Protein AF-A0A4R4R721-F1 (afdb_monomer)

Foldseek 3Di:
DDDDDDDDDDDDDDDDDDDDDDDDDDDDDDDDDDPPDDDDDDDDDDDDDDDDDDDDDDDDDDDDDDDDDDDDPDDPDPDPDDDPPDPDDDQDLVQLVVLLVVLLVLLVVCCVVQQAPPVRSVVLNVLSVQLNPDPDLVSNVVSLVVSLVSLVVCCVVVNHPPVSSVVNNVSSVSSSVSHD

Structure (mmCIF, N/CA/C/O backbone):
data_AF-A0A4R4R721-F1
#
_entry.id   AF-A0A4R4R721-F1
#
loop_
_atom_site.group_PDB
_atom_site.id
_atom_site.type_symbol
_atom_site.label_atom_id
_atom_site.label_alt_id
_atom_site.label_comp_id
_atom_site.label_asym_id
_atom_site.label_entity_id
_atom_site.label_seq_id
_atom_site.pdbx_PDB_ins_code
_atom_site.Cartn_x
_atom_site.Cartn_y
_atom_site.Cartn_z
_atom_site.occupancy
_atom_site.B_iso_or_equiv
_atom_site.auth_seq_id
_atom_site.auth_comp_id
_atom_site.auth_asym_id
_atom_site.auth_atom_id
_atom_site.pdbx_PDB_model_num
ATOM 1 N N . PRO A 1 1 ? 29.400 -42.294 -55.861 1.00 42.53 1 PRO A N 1
ATOM 2 C CA . PRO A 1 1 ? 28.367 -42.896 -54.981 1.00 42.53 1 PRO A CA 1
ATOM 3 C C . PRO A 1 1 ? 28.660 -42.522 -53.520 1.00 42.53 1 PRO A C 1
ATOM 5 O O . PRO A 1 1 ? 29.520 -43.127 -52.891 1.00 42.53 1 PRO A O 1
ATOM 8 N N . GLY A 1 2 ? 28.029 -41.446 -53.040 1.00 48.16 2 GLY A N 1
ATOM 9 C CA . GLY A 1 2 ? 28.171 -40.935 -51.675 1.00 48.16 2 GLY A CA 1
ATOM 10 C C . GLY 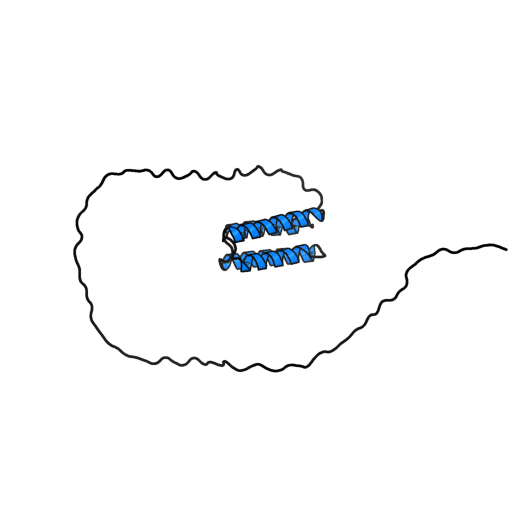A 1 2 ? 26.885 -41.167 -50.888 1.00 48.16 2 GLY A C 1
ATOM 11 O O . GLY A 1 2 ? 25.796 -40.936 -51.407 1.00 48.16 2 GLY A O 1
ATOM 12 N N . VAL A 1 3 ? 27.022 -41.665 -49.662 1.00 57.31 3 VAL A N 1
ATOM 13 C CA . VAL A 1 3 ? 25.936 -41.786 -48.687 1.00 57.31 3 VAL A CA 1
ATOM 14 C C . VAL A 1 3 ? 25.884 -40.502 -47.860 1.00 57.31 3 VAL A C 1
ATOM 16 O O . VAL A 1 3 ? 26.731 -40.282 -47.001 1.00 57.31 3 VAL A O 1
ATOM 19 N N . GLU A 1 4 ? 24.900 -39.645 -48.123 1.00 51.81 4 GLU A N 1
ATOM 20 C CA . GLU A 1 4 ? 24.577 -38.499 -47.268 1.00 51.81 4 GLU A CA 1
ATOM 21 C C . GLU A 1 4 ? 23.273 -38.772 -46.521 1.00 51.81 4 GLU A C 1
ATOM 23 O O . GLU A 1 4 ? 22.205 -38.925 -47.113 1.00 51.81 4 GLU A O 1
ATOM 28 N N . ALA A 1 5 ? 23.368 -38.807 -45.196 1.00 59.41 5 ALA A N 1
ATOM 29 C CA . ALA A 1 5 ? 22.239 -38.561 -44.317 1.00 59.41 5 ALA A CA 1
ATOM 30 C C . ALA A 1 5 ? 22.232 -37.070 -43.955 1.00 59.41 5 ALA A C 1
ATOM 32 O O . ALA A 1 5 ? 23.244 -36.579 -43.454 1.00 59.41 5 ALA A O 1
ATOM 33 N N . PRO A 1 6 ? 21.107 -36.355 -44.107 1.00 51.81 6 PRO A N 1
ATOM 34 C CA . PRO A 1 6 ? 20.906 -35.106 -43.394 1.00 51.81 6 PRO A CA 1
ATOM 35 C C . PRO A 1 6 ? 19.977 -35.278 -42.189 1.00 51.81 6 PRO A C 1
ATOM 37 O O . PRO A 1 6 ? 18.937 -35.939 -42.223 1.00 51.81 6 PRO A O 1
ATOM 40 N N . GLY A 1 7 ? 20.426 -34.661 -41.097 1.00 45.09 7 GLY A N 1
ATOM 41 C CA . GLY A 1 7 ? 19.865 -34.727 -39.760 1.00 45.09 7 GLY A CA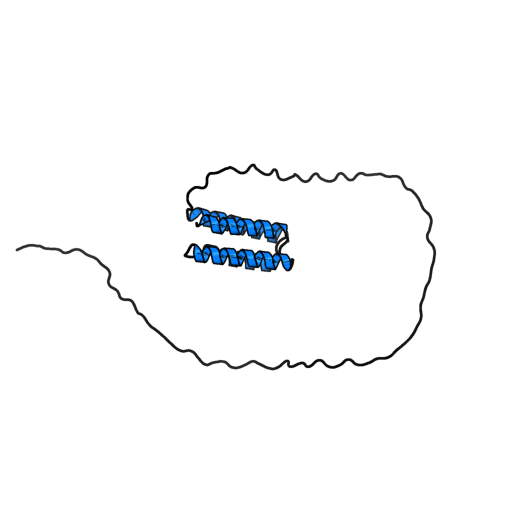 1
ATOM 42 C C . GLY A 1 7 ? 18.514 -34.036 -39.580 1.00 45.09 7 GLY A C 1
ATOM 43 O O . GLY A 1 7 ? 18.039 -33.235 -40.384 1.00 45.09 7 GLY A O 1
ATOM 44 N N . ARG A 1 8 ? 17.896 -34.370 -38.447 1.00 48.81 8 ARG A N 1
ATOM 45 C CA . ARG A 1 8 ? 16.624 -33.823 -37.981 1.00 48.81 8 ARG A CA 1
ATOM 46 C C . ARG A 1 8 ? 16.735 -32.373 -37.497 1.00 48.81 8 ARG A C 1
ATOM 48 O O . ARG A 1 8 ? 17.669 -31.983 -36.805 1.00 48.81 8 ARG A O 1
ATOM 55 N N . SER A 1 9 ? 15.590 -31.711 -37.653 1.00 50.72 9 SER A N 1
ATOM 56 C CA . SER A 1 9 ? 15.040 -30.618 -36.841 1.00 50.72 9 SER A CA 1
ATOM 57 C C . SER A 1 9 ? 15.262 -29.192 -37.354 1.00 50.72 9 SER A C 1
ATOM 59 O O . SER A 1 9 ? 16.368 -28.666 -37.374 1.00 50.72 9 SER A O 1
ATOM 61 N N . ARG A 1 10 ? 14.143 -28.527 -37.675 1.00 48.09 10 ARG A N 1
ATOM 62 C CA . ARG A 1 10 ? 13.639 -27.361 -36.925 1.00 48.09 10 ARG A CA 1
ATOM 63 C C . ARG A 1 10 ? 12.291 -26.888 -37.490 1.00 48.09 10 ARG A C 1
ATOM 65 O O . ARG A 1 10 ? 12.206 -26.317 -38.568 1.00 48.09 10 ARG A O 1
ATOM 72 N N . ARG A 1 11 ? 11.246 -27.108 -36.685 1.00 54.03 11 ARG A N 1
ATOM 73 C CA . ARG A 1 11 ? 10.298 -26.080 -36.222 1.00 54.03 11 ARG A CA 1
ATOM 74 C C . ARG A 1 11 ? 9.753 -25.119 -37.293 1.00 54.03 11 ARG A C 1
ATOM 76 O O . ARG A 1 11 ? 10.278 -24.023 -37.457 1.00 54.03 11 ARG A O 1
ATOM 83 N N . ARG A 1 12 ? 8.633 -25.482 -37.925 1.00 54.28 12 ARG A N 1
ATOM 84 C CA . ARG A 1 12 ? 7.757 -24.544 -38.653 1.00 54.28 12 ARG A CA 1
ATOM 85 C C . ARG A 1 12 ? 6.294 -24.974 -38.587 1.00 54.28 12 ARG A C 1
ATOM 87 O O . ARG A 1 12 ? 5.827 -25.638 -39.495 1.00 54.28 12 ARG A O 1
ATOM 94 N N . TRP A 1 13 ? 5.591 -24.593 -37.528 1.00 40.06 13 TRP A N 1
ATOM 95 C CA . TRP A 1 13 ? 4.123 -24.550 -37.490 1.00 40.06 13 TRP A CA 1
ATOM 96 C C . TRP A 1 13 ? 3.788 -23.218 -36.801 1.00 40.06 13 TRP A C 1
ATOM 98 O O . TRP A 1 13 ? 4.074 -23.048 -35.622 1.00 40.06 13 TRP A O 1
ATOM 108 N N . ALA A 1 14 ? 3.668 -22.141 -37.578 1.00 45.22 14 ALA A N 1
ATOM 109 C CA . ALA A 1 14 ? 2.431 -21.679 -38.213 1.00 45.22 14 ALA A CA 1
ATOM 110 C C . ALA A 1 14 ? 1.439 -21.152 -37.161 1.00 45.22 14 ALA A C 1
ATOM 112 O O . ALA A 1 14 ? 0.730 -21.901 -36.500 1.00 45.22 14 ALA A O 1
ATOM 113 N N . VAL A 1 15 ? 1.471 -19.829 -37.006 1.00 48.53 15 VAL A N 1
ATOM 114 C CA . VAL A 1 15 ? 0.532 -18.995 -36.251 1.00 48.53 15 VAL A CA 1
ATOM 115 C C . VAL A 1 15 ? -0.836 -19.025 -36.940 1.00 48.53 15 VAL A C 1
ATOM 117 O O . VAL A 1 15 ? -0.871 -18.856 -38.159 1.00 48.53 15 VAL A O 1
ATOM 120 N N . PRO A 1 16 ? -1.956 -19.098 -36.203 1.00 48.97 16 PRO A N 1
ATOM 121 C CA . PRO A 1 16 ? -3.204 -18.519 -36.665 1.00 48.97 16 PRO A CA 1
ATOM 122 C C . PRO A 1 16 ? -3.419 -17.159 -35.986 1.00 48.97 16 PRO A C 1
ATOM 124 O O . PRO A 1 16 ? -3.722 -17.067 -34.799 1.00 48.97 16 PRO A O 1
ATOM 127 N N . VAL A 1 17 ? -3.248 -16.091 -36.769 1.00 50.47 17 VAL A N 1
ATOM 128 C CA . VAL A 1 17 ? -3.862 -14.788 -36.505 1.00 50.47 17 VAL A CA 1
ATOM 129 C C . VAL A 1 17 ? -5.323 -14.958 -36.893 1.00 50.47 17 VAL A C 1
ATOM 131 O O . VAL A 1 17 ? -5.620 -15.137 -38.071 1.00 50.47 17 VAL A O 1
ATOM 134 N N . VAL A 1 18 ? -6.230 -14.924 -35.921 1.00 46.34 18 VAL A N 1
ATOM 135 C CA . VAL A 1 18 ? -7.661 -14.776 -36.197 1.00 46.34 18 VAL A CA 1
ATOM 136 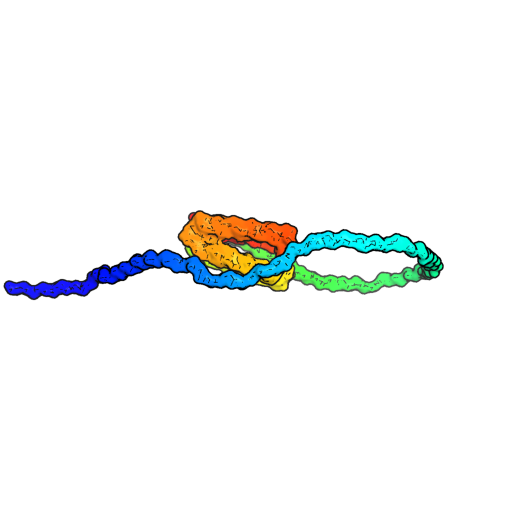C C . VAL A 1 18 ? -8.140 -13.537 -35.463 1.00 46.34 18 VAL A C 1
ATOM 138 O O . VAL A 1 18 ? -8.404 -13.546 -34.264 1.00 46.34 18 VAL A O 1
ATOM 141 N N . ALA A 1 19 ? -8.203 -12.448 -36.224 1.00 46.53 19 ALA A N 1
ATOM 142 C CA . ALA A 1 19 ? -9.058 -11.319 -35.926 1.00 46.53 19 ALA A CA 1
ATOM 143 C C . ALA A 1 19 ? -10.519 -11.800 -35.950 1.00 46.53 19 ALA A C 1
ATOM 145 O O . ALA A 1 19 ? -10.955 -12.406 -36.928 1.00 46.53 19 ALA A O 1
ATOM 146 N N . GLY A 1 20 ? -11.264 -11.534 -34.879 1.00 35.34 20 GLY A N 1
ATOM 147 C CA . GLY A 1 20 ? -12.692 -11.824 -34.775 1.00 35.34 20 GLY A CA 1
ATOM 148 C C . GLY A 1 20 ? -13.397 -10.657 -34.102 1.00 35.34 20 GLY A C 1
ATOM 149 O O . GLY A 1 20 ? -13.338 -10.505 -32.887 1.00 35.34 20 GLY A O 1
ATOM 150 N N . ALA A 1 21 ? -14.001 -9.802 -34.920 1.00 43.88 21 ALA A N 1
ATOM 151 C CA . ALA A 1 21 ? -14.822 -8.678 -34.510 1.00 43.88 21 ALA A CA 1
ATOM 152 C C . ALA A 1 21 ? -16.245 -9.126 -34.108 1.00 43.88 21 ALA A C 1
ATOM 154 O O . ALA A 1 21 ? -16.740 -10.133 -34.603 1.00 43.88 21 ALA A O 1
ATOM 155 N N . VAL A 1 22 ? -16.912 -8.267 -33.323 1.00 46.41 22 VAL A N 1
ATOM 156 C CA . VAL A 1 22 ? -18.372 -8.164 -33.102 1.00 46.41 22 VAL A CA 1
ATOM 157 C C . VAL A 1 22 ? -19.010 -9.145 -32.103 1.00 46.41 22 VAL A C 1
ATOM 159 O O . VAL A 1 22 ? -19.342 -10.275 -32.434 1.00 46.41 22 VAL A O 1
ATOM 162 N N . LEU A 1 23 ? -19.370 -8.622 -30.923 1.00 40.44 23 LEU A N 1
ATOM 163 C CA . LEU A 1 23 ? -20.657 -8.951 -30.300 1.00 40.44 23 LEU A CA 1
ATOM 164 C C . LEU A 1 23 ? -21.271 -7.692 -29.662 1.00 40.44 23 LEU A C 1
ATOM 166 O O . LEU A 1 23 ? -21.043 -7.365 -28.501 1.00 40.44 23 LEU A O 1
ATOM 170 N N . VAL A 1 24 ? -22.038 -6.963 -30.471 1.00 45.19 24 VAL A N 1
ATOM 171 C CA . VAL A 1 24 ? -23.117 -6.088 -30.002 1.00 45.19 24 VAL A CA 1
ATOM 172 C C . VAL A 1 24 ? -24.400 -6.926 -30.046 1.00 45.19 24 VAL A C 1
ATOM 174 O O . VAL A 1 24 ? -24.634 -7.593 -31.049 1.00 45.19 24 VAL A O 1
ATOM 177 N N . ALA A 1 25 ? -25.216 -6.810 -28.991 1.00 43.78 25 ALA A N 1
ATOM 178 C CA . ALA A 1 25 ? -26.620 -7.238 -28.840 1.00 43.78 25 ALA A CA 1
ATOM 179 C C . ALA A 1 25 ? -26.914 -8.571 -28.111 1.00 43.78 25 ALA A C 1
ATOM 181 O O . ALA A 1 25 ? -26.968 -9.632 -28.722 1.00 43.78 25 ALA A O 1
ATOM 182 N N . ALA A 1 26 ? -27.198 -8.449 -26.803 1.00 37.72 26 ALA A N 1
ATOM 183 C CA . ALA A 1 26 ? -28.312 -9.037 -26.022 1.00 37.72 26 ALA A CA 1
ATOM 184 C C . ALA A 1 26 ? -27.865 -9.058 -24.541 1.00 37.72 26 ALA A C 1
ATOM 186 O O . ALA A 1 26 ? -26.928 -9.762 -24.199 1.00 37.72 26 ALA A O 1
ATOM 187 N N . LEU A 1 27 ? -28.386 -8.249 -23.618 1.00 36.59 27 LEU A N 1
ATOM 188 C CA . LEU A 1 27 ? -29.776 -8.244 -23.177 1.00 36.59 27 LEU A CA 1
ATOM 189 C C . LEU A 1 27 ? -30.078 -6.895 -22.489 1.00 36.59 27 LEU A C 1
ATOM 191 O O . LEU A 1 27 ? -29.531 -6.574 -21.436 1.00 36.59 27 LEU A O 1
ATOM 195 N N . ALA A 1 28 ? -30.949 -6.099 -23.110 1.00 52.22 28 ALA A N 1
ATOM 196 C CA . ALA A 1 28 ? -31.789 -5.139 -22.403 1.00 52.22 28 ALA A CA 1
ATOM 197 C C . ALA A 1 28 ? -32.647 -5.889 -21.370 1.00 52.22 28 ALA A C 1
ATOM 199 O O . ALA A 1 28 ? -32.990 -7.032 -21.647 1.00 52.22 28 ALA A O 1
ATOM 200 N N . LEU A 1 29 ? -33.021 -5.218 -20.269 1.00 51.56 29 LEU A N 1
ATOM 201 C CA . LEU A 1 29 ? -33.711 -5.671 -19.037 1.00 51.56 29 LEU A CA 1
ATOM 202 C C . LEU A 1 29 ? -32.702 -5.620 -17.873 1.00 51.56 29 LEU A C 1
ATOM 204 O O . LEU A 1 29 ? -31.969 -6.565 -17.635 1.00 51.56 29 LEU A O 1
ATOM 208 N N . LEU A 1 30 ? -32.555 -4.520 -17.131 1.00 42.94 30 LEU A N 1
ATOM 209 C CA . LEU A 1 30 ? -33.567 -4.099 -16.166 1.00 42.94 30 LEU A CA 1
ATOM 210 C C . LEU A 1 30 ? -33.223 -2.691 -15.624 1.00 42.94 30 LEU A C 1
ATOM 212 O O . LEU A 1 30 ? -32.483 -2.549 -14.657 1.00 42.94 30 LEU A O 1
ATOM 216 N N . LEU A 1 31 ? -33.755 -1.638 -16.243 1.00 53.97 31 LEU A N 1
ATOM 217 C CA . LEU A 1 31 ? -33.972 -0.360 -15.556 1.00 53.97 31 LEU A CA 1
ATOM 218 C C . LEU A 1 31 ? -35.474 -0.253 -15.298 1.00 53.97 31 LEU A C 1
ATOM 220 O O . LEU A 1 31 ? -36.261 -0.305 -16.245 1.00 53.97 31 LEU A O 1
ATOM 224 N N . PRO A 1 32 ? -35.871 -0.075 -14.033 1.00 42.25 32 PRO A N 1
ATOM 225 C CA . PRO A 1 32 ? -36.692 1.086 -13.724 1.00 42.25 32 PRO A CA 1
ATOM 226 C C . PRO A 1 32 ? -36.149 1.808 -12.479 1.00 42.25 32 PRO A C 1
ATOM 228 O O . PRO A 1 32 ? -35.891 1.210 -11.445 1.00 42.25 32 PRO A O 1
ATOM 231 N N . ARG A 1 33 ? -35.821 3.095 -12.622 1.00 53.25 33 ARG A N 1
ATOM 232 C CA . ARG A 1 33 ? -36.626 4.204 -12.071 1.00 53.25 33 ARG A CA 1
ATOM 233 C C . ARG A 1 33 ? -36.666 4.240 -10.538 1.00 53.25 33 ARG A C 1
ATOM 235 O O . ARG A 1 33 ? -37.637 3.782 -9.957 1.00 53.25 33 ARG A O 1
ATOM 242 N N . LEU A 1 34 ? -35.718 4.950 -9.931 1.00 43.75 34 LEU A N 1
ATOM 243 C CA . LEU A 1 34 ? -36.031 5.802 -8.781 1.00 43.75 34 LEU A CA 1
ATOM 244 C C . LEU A 1 34 ? -35.577 7.235 -9.101 1.00 43.75 34 LEU A C 1
ATOM 246 O O . LEU A 1 34 ? -34.514 7.699 -8.706 1.00 43.75 34 LEU A O 1
ATOM 250 N N . ASP A 1 35 ? -36.404 7.904 -9.909 1.00 53.91 35 ASP A N 1
ATOM 251 C CA . ASP A 1 35 ? -36.598 9.352 -9.825 1.00 53.91 35 ASP A CA 1
ATOM 252 C C . ASP A 1 35 ? -37.439 9.542 -8.559 1.00 53.91 35 ASP A C 1
ATOM 254 O O . ASP A 1 35 ? -38.665 9.509 -8.627 1.00 53.91 35 ASP A O 1
ATOM 258 N N . GLU A 1 36 ? -36.807 9.598 -7.388 1.00 47.53 36 GLU A N 1
ATOM 259 C CA . GLU A 1 36 ? -37.522 9.955 -6.164 1.00 47.53 36 GLU A CA 1
ATOM 260 C C . GLU A 1 36 ? -37.218 11.419 -5.878 1.00 47.53 36 GLU A C 1
ATOM 262 O O . GLU A 1 36 ? -36.176 11.791 -5.334 1.00 47.53 36 GLU A O 1
ATOM 267 N N . LYS A 1 37 ? -38.115 12.278 -6.374 1.00 53.75 37 LYS A N 1
ATOM 268 C CA . LYS A 1 37 ? -38.168 13.672 -5.949 1.00 53.75 37 LYS A CA 1
ATOM 269 C C . LYS A 1 37 ? -38.474 13.696 -4.448 1.00 53.75 37 LYS A C 1
ATOM 271 O O . LYS A 1 37 ? -39.351 12.954 -4.014 1.00 53.75 37 LYS A O 1
ATOM 276 N N . PRO A 1 38 ? -37.787 14.542 -3.668 1.00 52.69 38 PRO A N 1
ATOM 277 C CA . PRO A 1 38 ? -38.037 14.657 -2.241 1.00 52.69 38 PRO A CA 1
ATOM 278 C C . PRO A 1 38 ? -39.443 15.210 -1.998 1.00 52.69 38 PRO A C 1
ATOM 280 O O . PRO A 1 38 ? -39.769 16.301 -2.471 1.00 52.69 38 PRO A O 1
ATOM 283 N N . ASP A 1 39 ? -40.260 14.477 -1.244 1.00 59.12 39 ASP A N 1
ATOM 284 C CA . ASP A 1 39 ? -41.504 15.023 -0.708 1.00 59.12 39 ASP A CA 1
ATOM 285 C C . ASP A 1 39 ? -41.184 16.097 0.351 1.00 59.12 39 ASP A C 1
ATOM 287 O O . ASP A 1 39 ? -40.337 15.877 1.227 1.00 59.12 39 ASP A O 1
ATOM 291 N N . PRO A 1 40 ? -41.827 17.278 0.303 1.00 59.12 40 PRO A N 1
ATOM 292 C CA . PRO A 1 40 ? -41.693 18.282 1.349 1.00 59.12 40 PRO A CA 1
ATOM 293 C C . PRO A 1 40 ? -42.362 17.821 2.661 1.00 59.12 40 PRO A C 1
ATOM 295 O O . PRO A 1 40 ? -43.352 17.088 2.644 1.00 59.12 40 PRO A O 1
ATOM 298 N N . PRO A 1 41 ? -41.850 18.272 3.820 1.00 61.84 41 PRO A N 1
ATOM 299 C CA . PRO A 1 41 ? -42.227 17.738 5.126 1.00 61.84 41 PRO A CA 1
ATOM 300 C C . PRO A 1 41 ? -43.654 18.134 5.540 1.00 61.84 41 PRO A C 1
ATOM 302 O O . PRO A 1 41 ? -44.061 19.281 5.320 1.00 61.84 41 PRO A O 1
ATOM 305 N N . PRO A 1 42 ? -44.400 17.262 6.247 1.00 62.31 42 PRO A N 1
ATOM 306 C CA . PRO A 1 42 ? -45.601 17.691 6.943 1.00 62.31 42 PRO A CA 1
ATOM 307 C C . PRO A 1 42 ? -45.224 18.596 8.126 1.00 62.31 42 PRO A C 1
ATOM 309 O O . PRO A 1 42 ? -44.502 18.208 9.044 1.00 62.31 42 PRO A O 1
ATOM 312 N N . ARG A 1 43 ? -45.739 19.830 8.104 1.00 52.78 43 ARG A N 1
ATOM 313 C CA . ARG A 1 43 ? -45.783 20.726 9.266 1.00 52.78 43 ARG A CA 1
ATOM 314 C C .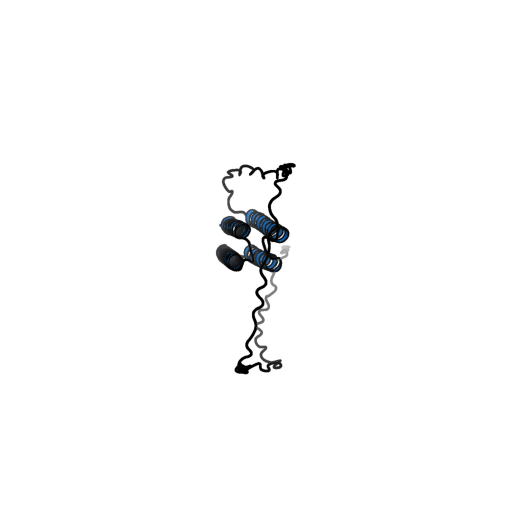 ARG A 1 43 ? -46.642 20.097 10.367 1.00 52.78 43 ARG A C 1
ATOM 316 O O . ARG A 1 43 ? -47.828 19.875 10.149 1.00 52.78 43 ARG A O 1
ATOM 323 N N . ALA A 1 44 ? -46.085 19.960 11.565 1.00 53.44 44 ALA A N 1
ATOM 324 C CA . ALA A 1 44 ? -46.850 19.955 12.808 1.00 53.44 44 ALA A CA 1
ATOM 325 C C . ALA A 1 44 ? -46.352 21.120 13.683 1.00 53.44 44 ALA A C 1
ATOM 327 O O . ALA A 1 44 ? -45.166 21.208 13.993 1.00 53.44 44 ALA A O 1
ATOM 328 N N . LEU A 1 45 ? -47.254 22.052 14.002 1.00 49.97 45 LEU A N 1
ATOM 329 C CA . LEU A 1 45 ? -47.086 23.077 15.044 1.00 49.97 45 LEU A CA 1
ATOM 330 C C . LEU A 1 45 ? -47.646 22.525 16.387 1.00 49.97 45 LEU A C 1
ATOM 332 O O . LEU A 1 45 ? -48.076 21.374 16.432 1.00 49.97 45 LEU A O 1
ATOM 336 N N . PRO A 1 46 ? -47.610 23.293 17.488 1.00 49.88 46 PRO A N 1
ATOM 337 C CA . PRO A 1 46 ? -46.846 23.032 18.703 1.00 49.88 46 PRO A CA 1
ATOM 338 C C . PRO A 1 46 ? -47.653 22.275 19.777 1.00 49.88 46 PRO A C 1
ATOM 340 O O . PRO A 1 46 ? -48.878 22.340 19.831 1.00 49.88 46 PRO A O 1
ATOM 343 N N . THR A 1 47 ? -46.979 21.632 20.729 1.00 53.38 47 THR A N 1
ATOM 344 C CA . THR A 1 47 ? -47.574 21.402 22.055 1.00 53.38 47 THR A CA 1
ATOM 345 C C . THR A 1 47 ? -46.515 21.647 23.115 1.00 53.38 47 THR A C 1
ATOM 347 O O . THR A 1 47 ? -45.490 20.973 23.179 1.00 53.38 47 THR A O 1
ATOM 350 N N . GLU A 1 48 ? -46.769 22.700 23.881 1.00 47.53 48 GLU A N 1
ATOM 351 C CA . GLU A 1 48 ? -46.032 23.112 25.060 1.00 47.53 48 GLU A CA 1
ATOM 352 C C . GLU A 1 48 ? -46.209 22.126 26.226 1.00 47.53 48 GLU A C 1
ATOM 354 O O . GLU A 1 48 ? -47.298 21.603 26.454 1.00 47.53 48 GLU A O 1
ATOM 359 N N . SER A 1 49 ? -45.144 22.070 27.035 1.00 46.22 49 SER A N 1
ATOM 360 C CA . SER A 1 49 ? -45.130 21.916 28.501 1.00 46.22 49 SER A CA 1
ATOM 361 C C . SER A 1 49 ? -45.244 20.515 29.128 1.00 46.22 49 SER A C 1
ATOM 363 O O . SER A 1 49 ? -45.844 19.620 28.540 1.00 46.22 49 SER A O 1
ATOM 365 N N . PRO A 1 50 ? -44.764 20.319 30.382 1.00 50.84 50 PRO A N 1
ATOM 366 C CA . PRO A 1 50 ? -43.953 21.200 31.236 1.00 50.84 50 PRO A CA 1
ATOM 367 C C . PRO A 1 50 ? -42.621 20.579 31.709 1.00 50.84 50 PRO A C 1
ATOM 369 O O . PRO A 1 50 ? -42.411 19.367 31.711 1.00 50.84 50 PRO A O 1
ATOM 372 N N . ALA A 1 51 ? -41.740 21.461 32.184 1.00 49.34 51 ALA A N 1
ATOM 373 C CA . ALA A 1 51 ? -40.577 21.136 32.995 1.00 49.34 51 ALA A CA 1
ATOM 374 C C . ALA A 1 51 ? -40.957 20.328 34.248 1.00 49.34 51 ALA A C 1
ATOM 376 O O . ALA A 1 51 ? -41.899 20.677 34.958 1.00 49.34 51 ALA A O 1
ATOM 377 N N . VAL A 1 52 ? -40.149 19.320 34.577 1.00 45.84 52 VAL A N 1
ATOM 378 C CA . VAL A 1 52 ? -39.977 18.874 35.963 1.00 45.84 52 VAL A CA 1
ATOM 379 C C . VAL A 1 52 ? -38.491 18.958 36.276 1.00 45.84 52 VAL A C 1
ATOM 381 O O . VAL A 1 52 ? -37.719 18.030 36.049 1.00 45.84 52 VAL A O 1
ATOM 384 N N . GLU A 1 53 ? -38.094 20.116 36.798 1.00 49.88 53 GLU A N 1
ATOM 385 C CA . GLU A 1 53 ? -37.019 20.164 37.776 1.00 49.88 53 GLU A CA 1
ATOM 386 C C . GLU A 1 53 ? -37.478 19.376 39.006 1.00 49.88 53 GLU A C 1
ATOM 388 O O . GLU A 1 53 ? -38.531 19.639 39.586 1.00 49.88 53 GLU A O 1
ATOM 3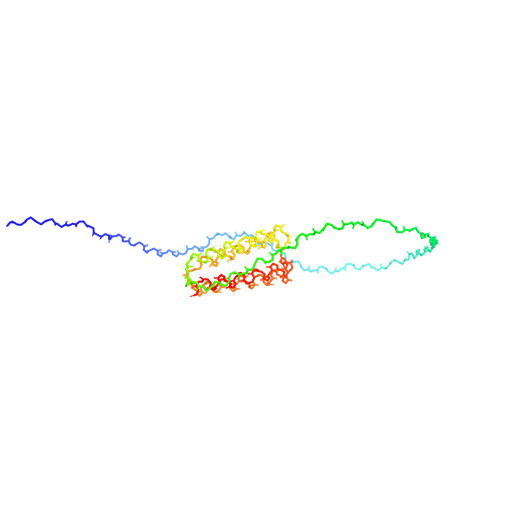93 N N . THR A 1 54 ? -36.665 18.435 39.466 1.00 48.72 54 THR A N 1
ATOM 394 C CA . THR A 1 54 ? -36.638 18.104 40.889 1.00 48.72 54 THR A CA 1
ATOM 395 C C . THR A 1 54 ? -35.186 17.964 41.302 1.00 48.72 54 THR A C 1
ATOM 397 O O . THR A 1 54 ? -34.488 17.011 40.970 1.00 48.72 54 THR A O 1
ATOM 400 N N . SER A 1 55 ? -34.734 18.998 42.002 1.00 46.94 55 SER A N 1
ATOM 401 C CA . SER A 1 55 ? -33.494 19.024 42.761 1.00 46.94 55 SER A CA 1
ATOM 402 C C . SER A 1 55 ? -33.539 18.056 43.952 1.00 46.94 55 SER A C 1
ATOM 404 O O . SER A 1 55 ? -34.597 17.900 44.563 1.00 46.94 55 SER A O 1
ATOM 406 N N . ARG A 1 56 ? -32.328 17.630 44.377 1.00 52.28 56 ARG A N 1
ATOM 407 C CA . ARG A 1 56 ? -31.848 17.488 45.783 1.00 52.28 56 ARG A CA 1
ATOM 408 C C . ARG A 1 56 ? -31.752 16.054 46.360 1.00 52.28 56 ARG A C 1
ATOM 410 O O . ARG A 1 56 ? -32.589 15.229 46.022 1.00 52.28 56 ARG A O 1
ATOM 417 N N . PRO A 1 57 ? -30.870 15.771 47.357 1.00 50.62 57 PRO A N 1
ATOM 418 C CA . PRO A 1 57 ? -29.567 16.349 47.741 1.00 50.62 57 PRO A CA 1
ATOM 419 C C . PRO A 1 57 ? -28.392 15.346 47.635 1.00 50.62 57 PRO A C 1
ATOM 421 O O . PRO A 1 57 ? -28.567 14.132 47.622 1.00 50.62 57 PRO A O 1
ATOM 424 N N . ALA A 1 58 ? -27.168 15.879 47.677 1.00 51.91 58 ALA A N 1
ATOM 425 C CA . ALA A 1 58 ? -25.939 15.124 47.916 1.00 51.91 58 ALA A CA 1
ATOM 426 C C . ALA A 1 58 ? -25.821 14.645 49.380 1.00 51.91 58 ALA A C 1
ATOM 428 O O . ALA A 1 58 ? -26.044 15.452 50.288 1.00 51.91 58 ALA A O 1
ATOM 429 N N . PRO A 1 59 ? -25.380 13.400 49.638 1.00 56.00 59 PRO A N 1
ATOM 430 C CA . PRO A 1 59 ? -24.775 13.033 50.907 1.00 56.00 59 PRO A CA 1
ATOM 431 C C . PRO A 1 59 ? -23.252 13.238 50.896 1.00 56.00 59 PRO A C 1
ATOM 433 O O . PRO A 1 59 ? -22.532 12.942 49.942 1.00 56.00 59 PRO A O 1
ATOM 436 N N . THR A 1 60 ? -22.803 13.789 52.014 1.00 48.97 60 THR A N 1
ATOM 437 C CA . THR A 1 60 ? -21.449 14.185 52.388 1.00 48.97 60 THR A CA 1
ATOM 438 C C . THR A 1 60 ? -20.458 13.014 52.468 1.00 48.97 60 THR A C 1
ATOM 440 O O . THR A 1 60 ? -20.802 11.899 52.843 1.00 48.97 60 THR A O 1
ATOM 443 N N . ARG A 1 61 ? -19.205 13.348 52.131 1.00 48.31 61 ARG A N 1
ATOM 444 C CA . ARG A 1 61 ? -17.931 12.606 52.190 1.00 48.31 61 ARG A CA 1
ATOM 445 C C . ARG A 1 61 ? -17.820 11.473 53.221 1.00 48.31 61 ARG A C 1
ATOM 447 O O . ARG A 1 61 ? -18.085 11.673 54.401 1.00 48.31 61 ARG A O 1
ATOM 454 N N . SER A 1 62 ? -17.157 10.398 52.792 1.00 51.94 62 SER A N 1
ATOM 455 C CA . SER A 1 62 ? -16.316 9.559 53.653 1.00 51.94 62 SER A CA 1
ATOM 456 C C . SER A 1 62 ? -14.952 9.350 52.969 1.00 51.94 62 SER A C 1
ATOM 458 O O . SER A 1 62 ? -14.936 8.892 51.825 1.00 51.94 62 SER A O 1
ATOM 460 N N . PRO A 1 63 ? -13.808 9.723 53.579 1.00 55.28 63 PRO A N 1
ATOM 461 C CA . PRO A 1 63 ? -12.492 9.401 53.044 1.00 55.28 63 PRO A CA 1
ATOM 462 C C . PRO A 1 63 ? -12.057 8.033 53.583 1.00 55.28 63 PRO A C 1
ATOM 464 O O . PRO A 1 63 ? -11.558 7.928 54.702 1.00 55.28 63 PRO A O 1
ATOM 467 N N . SER A 1 64 ? -12.237 6.978 52.789 1.00 51.88 64 SER A N 1
ATOM 468 C CA . SER A 1 64 ? -11.595 5.688 53.059 1.00 51.88 64 SER A CA 1
ATOM 469 C C . SER A 1 64 ? -10.222 5.633 52.387 1.00 51.88 64 SER A C 1
ATOM 471 O O . SER A 1 64 ? -10.056 5.980 51.221 1.00 51.88 64 SER A O 1
ATOM 473 N N . ALA A 1 65 ? -9.246 5.246 53.203 1.00 56.16 65 ALA A N 1
ATOM 474 C CA . ALA A 1 65 ? -7.808 5.186 52.980 1.00 56.16 65 ALA A CA 1
ATOM 475 C C . ALA A 1 65 ? -7.365 4.388 51.727 1.00 56.16 65 ALA A C 1
ATOM 477 O O . ALA A 1 65 ? -8.103 3.531 51.241 1.00 56.16 65 ALA A O 1
ATOM 478 N N . PRO A 1 66 ? -6.138 4.628 51.217 1.00 55.09 66 PRO A N 1
ATOM 479 C CA . PRO A 1 66 ? -5.638 4.005 49.998 1.00 55.09 66 PRO A CA 1
ATOM 480 C C . PRO A 1 66 ? -5.152 2.583 50.284 1.00 55.09 66 PRO A C 1
ATOM 482 O O . PRO A 1 66 ? -4.398 2.367 51.228 1.00 55.09 66 PRO A O 1
ATOM 485 N N . THR A 1 67 ? -5.517 1.603 49.460 1.00 51.12 67 THR A N 1
ATOM 486 C CA . THR A 1 67 ? -4.795 0.322 49.414 1.00 51.12 67 THR A CA 1
ATOM 487 C C . THR A 1 67 ? -4.939 -0.365 48.058 1.00 51.12 67 THR A C 1
ATOM 489 O O . THR A 1 67 ? -5.982 -0.298 47.419 1.00 51.12 67 THR A O 1
ATOM 492 N N . ALA A 1 68 ? -3.854 -1.049 47.682 1.00 48.62 68 ALA A N 1
ATOM 493 C CA . ALA A 1 68 ? -3.630 -1.878 46.497 1.00 48.62 68 ALA A CA 1
ATOM 494 C C . ALA A 1 68 ? -3.218 -1.148 45.201 1.00 48.62 68 ALA A C 1
ATOM 496 O O . ALA A 1 68 ? -3.964 -1.020 44.233 1.00 48.62 68 ALA A O 1
ATOM 497 N N . THR A 1 69 ? -1.930 -0.788 45.150 1.00 51.12 69 THR A N 1
ATOM 498 C CA . THR A 1 69 ? -1.154 -0.698 43.906 1.00 51.12 69 THR A CA 1
ATOM 499 C C . THR A 1 69 ? -1.321 -2.000 43.125 1.00 51.12 69 THR A C 1
ATOM 501 O O . THR A 1 69 ? -0.733 -3.026 43.469 1.00 51.12 69 THR A O 1
ATOM 504 N N . THR A 1 70 ? -2.123 -1.969 42.064 1.00 50.59 70 THR A N 1
ATOM 505 C CA . THR A 1 70 ? -2.175 -3.067 41.100 1.00 50.59 70 THR A CA 1
ATOM 506 C C . THR A 1 70 ? -0.909 -2.982 40.259 1.00 50.59 70 THR A C 1
ATOM 508 O O . THR A 1 70 ? -0.692 -2.023 39.522 1.00 50.59 70 THR A O 1
ATOM 511 N N . ARG A 1 71 ? -0.027 -3.965 40.438 1.00 52.75 71 ARG A N 1
ATOM 512 C CA . ARG A 1 71 ? 1.214 -4.124 39.683 1.00 52.75 71 ARG A CA 1
ATOM 513 C C . ARG A 1 71 ? 0.853 -4.369 38.219 1.00 52.75 71 ARG A C 1
ATOM 515 O O . ARG A 1 71 ? 0.389 -5.449 37.866 1.00 52.75 71 ARG A O 1
ATOM 522 N N . THR A 1 72 ? 1.044 -3.362 37.377 1.00 58.28 72 THR A N 1
ATOM 523 C CA . THR A 1 72 ? 0.936 -3.486 35.923 1.00 58.28 72 THR A CA 1
ATOM 524 C C . THR A 1 72 ? 1.924 -4.556 35.447 1.00 58.28 72 THR A C 1
ATOM 526 O O . THR A 1 72 ? 3.096 -4.503 35.835 1.00 58.28 72 THR A O 1
ATOM 529 N N . PRO A 1 73 ? 1.514 -5.529 34.617 1.00 62.81 73 PRO A N 1
ATOM 530 C CA . PRO A 1 73 ? 2.471 -6.410 33.971 1.00 62.81 73 PRO A CA 1
ATOM 531 C C . PRO A 1 73 ? 3.353 -5.569 33.041 1.00 62.81 73 PRO A C 1
ATOM 533 O O . PRO A 1 73 ? 2.866 -4.842 32.174 1.00 62.81 73 PRO A O 1
ATOM 536 N N . VAL A 1 74 ? 4.668 -5.645 33.246 1.00 60.03 74 VAL A N 1
ATOM 537 C CA . VAL A 1 74 ? 5.660 -5.064 32.339 1.00 60.03 74 VAL A CA 1
ATOM 538 C C . VAL A 1 74 ? 5.535 -5.791 31.004 1.00 60.03 74 VAL A C 1
ATOM 540 O O . VAL A 1 74 ? 5.890 -6.961 30.884 1.00 60.03 74 VAL A O 1
ATOM 543 N N . ARG A 1 75 ? 5.007 -5.094 29.995 1.00 61.56 75 ARG A N 1
ATOM 544 C CA . ARG A 1 75 ? 5.070 -5.536 28.601 1.00 61.56 75 ARG A CA 1
ATOM 545 C C . ARG A 1 75 ? 6.549 -5.590 28.198 1.00 61.56 75 ARG A C 1
ATOM 547 O O . ARG A 1 75 ? 7.228 -4.572 28.354 1.00 61.56 75 ARG A O 1
ATOM 554 N N . PRO A 1 76 ? 7.071 -6.708 27.669 1.00 53.66 76 PRO A N 1
ATOM 555 C CA . PRO A 1 76 ? 8.405 -6.702 27.097 1.00 53.66 76 PRO A CA 1
ATOM 556 C C . PRO A 1 76 ? 8.426 -5.716 25.924 1.00 53.66 76 PRO A C 1
ATOM 558 O O . PRO A 1 76 ? 7.656 -5.829 24.969 1.00 53.66 76 PRO A O 1
ATOM 561 N N . ARG A 1 77 ? 9.280 -4.696 26.039 1.00 53.62 77 ARG A N 1
ATOM 562 C CA . ARG A 1 77 ? 9.618 -3.788 24.944 1.00 53.62 77 ARG A CA 1
ATOM 563 C C . ARG A 1 77 ? 10.279 -4.633 23.851 1.00 53.62 77 ARG A C 1
ATOM 565 O O . ARG A 1 77 ? 11.268 -5.294 24.166 1.00 53.62 77 ARG A O 1
ATOM 572 N N . PRO A 1 78 ? 9.796 -4.618 22.599 1.00 50.41 78 PRO A N 1
ATOM 573 C CA . PRO A 1 78 ? 10.525 -5.241 21.507 1.00 50.41 78 PRO A CA 1
ATOM 574 C C . PRO A 1 78 ? 11.905 -4.589 21.427 1.00 50.41 78 PRO A C 1
ATOM 576 O O . PRO A 1 78 ? 12.020 -3.372 21.253 1.00 50.41 78 PRO A O 1
ATOM 579 N N . THR A 1 79 ? 12.956 -5.379 21.619 1.00 50.12 79 THR A N 1
ATOM 580 C CA . THR A 1 79 ? 14.317 -4.972 21.287 1.00 50.12 79 THR A CA 1
ATOM 581 C C . THR A 1 79 ? 14.359 -4.780 19.779 1.00 50.12 79 THR A C 1
ATOM 583 O O . THR A 1 79 ? 14.205 -5.744 19.031 1.00 50.12 79 THR A O 1
ATOM 586 N N . LEU A 1 80 ? 14.520 -3.535 19.327 1.00 52.28 80 LEU A N 1
ATOM 587 C CA . LEU A 1 80 ? 14.873 -3.251 17.941 1.00 52.28 80 LEU A CA 1
ATOM 588 C C . LEU A 1 80 ? 16.221 -3.927 17.685 1.00 52.28 80 LEU A C 1
ATOM 590 O O . LEU A 1 80 ? 17.256 -3.464 18.163 1.00 52.28 80 LEU A O 1
ATOM 594 N N . SER A 1 81 ? 16.175 -5.071 17.005 1.00 54.94 81 SER A N 1
ATOM 595 C CA . SER A 1 81 ? 17.360 -5.762 16.516 1.00 54.94 81 SER A CA 1
ATOM 596 C C . SER A 1 81 ? 18.080 -4.814 15.563 1.00 54.94 81 SER A C 1
ATOM 598 O O . SER A 1 81 ? 17.463 -4.286 14.638 1.00 54.94 81 SER A O 1
ATOM 600 N N . ALA A 1 82 ? 19.357 -4.547 15.836 1.00 54.34 82 ALA A N 1
ATOM 601 C CA . ALA A 1 82 ? 20.184 -3.658 15.035 1.00 54.34 82 ALA A CA 1
ATOM 602 C C . ALA A 1 82 ? 20.129 -4.072 13.556 1.00 54.34 82 ALA A C 1
ATOM 604 O O . ALA A 1 82 ? 20.316 -5.243 13.225 1.00 54.34 82 ALA A O 1
ATOM 605 N N . ALA A 1 83 ? 19.841 -3.107 12.683 1.00 52.44 83 ALA A N 1
ATOM 606 C CA . ALA A 1 83 ? 19.807 -3.328 11.247 1.00 52.44 83 ALA A CA 1
ATOM 607 C C . ALA A 1 83 ? 21.221 -3.676 10.746 1.00 52.44 83 ALA A C 1
ATOM 609 O O . ALA A 1 83 ? 22.160 -2.933 11.047 1.00 52.44 83 ALA A O 1
ATOM 610 N N . PRO A 1 84 ? 21.409 -4.762 9.976 1.00 48.38 84 PRO A N 1
ATOM 611 C CA . PRO A 1 84 ? 22.662 -4.973 9.274 1.00 48.38 84 PRO A CA 1
ATOM 612 C C . PRO A 1 84 ? 22.787 -3.916 8.170 1.00 48.38 84 PRO A C 1
ATOM 614 O O . PRO A 1 84 ? 21.985 -3.882 7.238 1.00 48.38 84 PRO A O 1
ATOM 617 N N . THR A 1 85 ? 23.808 -3.061 8.243 1.00 53.66 85 THR A N 1
ATOM 618 C CA . THR A 1 85 ? 24.273 -2.270 7.095 1.00 53.66 85 THR A CA 1
ATOM 619 C C . THR A 1 85 ? 24.847 -3.230 6.061 1.00 53.66 85 THR A C 1
ATOM 621 O O . THR A 1 85 ? 26.032 -3.558 6.082 1.00 53.66 85 THR A O 1
ATOM 624 N N . THR A 1 86 ? 23.979 -3.730 5.188 1.00 47.59 86 THR A N 1
ATOM 625 C CA . THR A 1 86 ? 24.357 -4.509 4.014 1.00 47.59 86 THR A CA 1
ATOM 626 C C . THR A 1 86 ? 24.369 -3.566 2.824 1.00 47.59 86 THR A C 1
ATOM 628 O O . THR A 1 86 ? 23.343 -3.020 2.427 1.00 47.59 86 THR A O 1
ATOM 631 N N . THR A 1 87 ? 25.562 -3.340 2.274 1.00 53.22 87 THR A N 1
ATOM 632 C CA . THR A 1 87 ? 25.735 -2.830 0.913 1.00 53.22 87 THR A CA 1
ATOM 633 C C . THR A 1 87 ? 24.871 -3.685 -0.008 1.00 53.22 87 THR A C 1
ATOM 635 O O . THR A 1 87 ? 25.098 -4.891 -0.105 1.00 53.22 87 THR A O 1
ATOM 638 N N . SER A 1 88 ? 23.847 -3.076 -0.609 1.00 53.09 88 SER A N 1
ATOM 639 C CA . SER A 1 88 ? 22.864 -3.795 -1.418 1.00 53.09 88 SER A CA 1
ATOM 640 C C . SER A 1 88 ? 23.566 -4.480 -2.594 1.00 53.09 88 SER A C 1
ATOM 642 O O . SER A 1 88 ? 24.231 -3.790 -3.374 1.00 53.09 88 SER A O 1
ATOM 644 N N . PRO A 1 89 ? 23.432 -5.806 -2.762 1.00 48.62 89 PRO A N 1
ATOM 645 C CA . PRO A 1 89 ? 23.789 -6.446 -4.017 1.00 48.62 89 PRO A CA 1
ATOM 646 C C . PRO A 1 89 ? 22.891 -5.894 -5.133 1.00 48.62 89 PRO A C 1
ATOM 648 O O . PRO A 1 89 ? 21.802 -5.374 -4.869 1.00 48.62 89 PRO A O 1
ATOM 651 N N . ALA A 1 90 ? 23.365 -5.989 -6.378 1.00 52.22 90 ALA A N 1
ATOM 652 C CA . ALA A 1 90 ? 22.600 -5.581 -7.550 1.00 52.22 90 ALA A CA 1
ATOM 653 C C . ALA A 1 90 ? 21.191 -6.220 -7.538 1.00 52.22 90 ALA A C 1
ATOM 655 O O . ALA A 1 90 ? 21.043 -7.358 -7.071 1.00 52.22 90 ALA A O 1
ATOM 656 N N . PRO A 1 91 ? 20.160 -5.516 -8.035 1.00 52.78 91 PRO A N 1
ATOM 657 C CA . PRO A 1 91 ? 18.770 -5.929 -7.891 1.00 52.78 91 PRO A CA 1
ATOM 658 C C . PRO A 1 91 ? 18.553 -7.235 -8.647 1.00 52.78 91 PRO A C 1
ATOM 660 O O . PRO A 1 91 ? 18.558 -7.288 -9.875 1.00 52.78 91 PRO A O 1
ATOM 663 N N . SER A 1 92 ? 18.402 -8.318 -7.895 1.00 57.41 92 SER A N 1
ATOM 664 C CA . SER A 1 92 ? 18.054 -9.628 -8.434 1.00 57.41 92 SER A CA 1
ATOM 665 C C . SER A 1 92 ? 16.549 -9.824 -8.268 1.00 57.41 92 SER A C 1
ATOM 667 O O . SER A 1 92 ? 15.966 -9.335 -7.301 1.00 57.41 92 SER A O 1
ATOM 669 N N . GLY A 1 93 ? 15.893 -10.531 -9.195 1.00 61.44 93 GLY A N 1
ATOM 670 C CA . GLY A 1 93 ? 14.448 -10.808 -9.111 1.00 61.44 93 GLY A CA 1
ATOM 671 C C . GLY A 1 93 ? 14.019 -11.477 -7.795 1.00 61.44 93 GLY A C 1
ATOM 672 O O . GLY A 1 93 ? 12.882 -11.303 -7.356 1.00 61.44 93 GLY A O 1
ATOM 673 N N . ASP A 1 94 ? 14.954 -12.153 -7.130 1.00 70.56 94 ASP A N 1
ATOM 674 C CA . ASP A 1 94 ? 14.778 -12.763 -5.812 1.00 70.56 94 ASP A CA 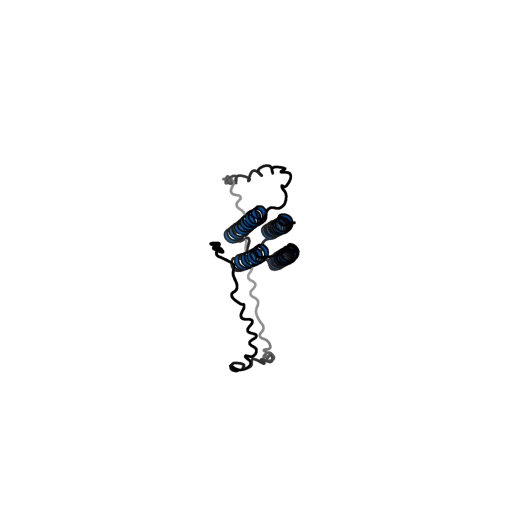1
ATOM 675 C C . ASP A 1 94 ? 14.471 -11.719 -4.717 1.00 70.56 94 ASP A C 1
ATOM 677 O O . ASP A 1 94 ? 13.623 -11.966 -3.858 1.00 70.56 94 ASP A O 1
ATOM 681 N N . ASN A 1 95 ? 15.034 -10.505 -4.814 1.00 85.44 95 ASN A N 1
ATOM 682 C CA . ASN A 1 95 ? 14.790 -9.417 -3.857 1.00 85.44 95 ASN A CA 1
ATOM 683 C C . ASN A 1 95 ? 13.342 -8.899 -3.923 1.00 85.44 95 ASN A C 1
ATOM 685 O O . ASN A 1 95 ? 12.760 -8.549 -2.899 1.00 85.44 95 ASN A O 1
ATOM 689 N N . VAL A 1 96 ? 12.726 -8.870 -5.112 1.00 88.94 96 VAL A N 1
ATOM 690 C CA . VAL A 1 96 ? 11.327 -8.424 -5.273 1.00 88.94 96 VAL A CA 1
ATOM 691 C C . VAL A 1 96 ? 10.373 -9.393 -4.583 1.00 88.94 96 VAL A C 1
ATOM 693 O O . VAL A 1 96 ? 9.443 -8.966 -3.901 1.00 88.94 96 VAL A O 1
ATOM 696 N N . THR A 1 97 ? 10.618 -10.696 -4.733 1.00 90.88 97 THR A N 1
ATOM 697 C CA . THR A 1 97 ? 9.795 -11.738 -4.107 1.00 90.88 97 THR A CA 1
ATOM 698 C C . THR A 1 97 ? 9.917 -11.691 -2.586 1.00 90.88 97 THR A C 1
ATOM 700 O O . THR A 1 97 ? 8.907 -11.774 -1.886 1.00 90.88 97 THR A O 1
ATOM 703 N N . GLU A 1 98 ? 11.128 -11.503 -2.058 1.00 92.62 98 GLU A N 1
ATOM 704 C CA . GLU A 1 98 ? 11.345 -11.366 -0.616 1.00 92.62 98 GLU A CA 1
ATOM 705 C C . GLU A 1 98 ? 10.621 -10.142 -0.038 1.00 92.62 98 GLU A C 1
ATOM 707 O O . GLU A 1 98 ? 9.861 -10.277 0.926 1.00 92.62 98 GLU A O 1
ATOM 712 N N . VAL A 1 99 ? 10.775 -8.967 -0.657 1.00 95.44 99 VAL A N 1
ATOM 713 C CA . VAL A 1 99 ? 10.091 -7.743 -0.210 1.00 95.44 99 VAL A CA 1
ATOM 714 C C . VAL A 1 99 ? 8.570 -7.891 -0.320 1.00 95.44 99 VAL A C 1
ATOM 716 O O . VAL A 1 99 ? 7.843 -7.503 0.594 1.00 95.44 99 VAL A O 1
ATOM 719 N N . ALA A 1 100 ? 8.063 -8.512 -1.388 1.00 96.06 100 ALA A N 1
ATOM 720 C CA . ALA A 1 100 ? 6.634 -8.780 -1.525 1.00 96.06 100 ALA A CA 1
ATOM 721 C C . ALA A 1 100 ? 6.108 -9.695 -0.408 1.00 96.06 100 ALA A C 1
ATOM 723 O O . ALA A 1 100 ? 5.053 -9.420 0.165 1.00 96.06 100 ALA A O 1
ATOM 724 N N . ASN A 1 101 ? 6.858 -10.734 -0.036 1.00 96.88 101 ASN A N 1
ATOM 725 C CA . ASN A 1 101 ? 6.498 -11.594 1.090 1.00 96.88 101 ASN A CA 1
ATOM 726 C C . ASN A 1 101 ? 6.463 -10.808 2.409 1.00 96.88 101 ASN A C 1
ATOM 728 O O . ASN A 1 101 ? 5.518 -10.961 3.186 1.00 96.88 101 ASN A O 1
ATOM 732 N N . GLN A 1 102 ? 7.436 -9.922 2.644 1.00 97.44 102 GLN A N 1
ATOM 733 C CA . GLN A 1 102 ? 7.447 -9.047 3.821 1.00 97.44 102 GLN A CA 1
ATOM 734 C C . GLN A 1 102 ? 6.216 -8.125 3.859 1.00 97.44 102 GLN A C 1
ATOM 736 O O . GLN A 1 102 ? 5.568 -8.018 4.903 1.00 97.44 102 GLN A O 1
ATOM 741 N N . ILE A 1 103 ? 5.828 -7.526 2.725 1.00 98.44 103 ILE A N 1
ATOM 742 C CA . ILE A 1 103 ? 4.598 -6.720 2.622 1.00 98.44 103 ILE A CA 1
ATOM 743 C C . ILE A 1 103 ? 3.363 -7.587 2.904 1.00 98.44 103 ILE A C 1
ATOM 745 O O . ILE A 1 103 ? 2.487 -7.182 3.668 1.00 98.44 103 ILE A O 1
ATOM 749 N N . GLY A 1 104 ? 3.290 -8.794 2.339 1.00 98.38 104 GLY A N 1
ATOM 750 C CA . GLY A 1 104 ? 2.189 -9.730 2.575 1.00 98.38 104 GLY A CA 1
ATOM 751 C C . GLY A 1 104 ? 1.990 -10.054 4.059 1.00 98.38 104 GLY A C 1
ATOM 752 O O . GLY A 1 104 ? 0.853 -10.043 4.546 1.00 98.38 104 GLY A O 1
ATOM 753 N N . GLN A 1 105 ? 3.090 -10.261 4.790 1.00 98.69 105 GLN A N 1
ATOM 754 C CA . GLN A 1 105 ? 3.062 -10.499 6.235 1.00 98.69 105 GLN A CA 1
ATOM 755 C C . GLN A 1 105 ? 2.708 -9.252 7.039 1.00 98.69 105 GLN A C 1
ATOM 757 O O . GLN A 1 105 ? 1.965 -9.345 8.019 1.00 98.69 105 GLN A O 1
ATOM 762 N N . LEU A 1 106 ? 3.174 -8.079 6.611 1.00 98.81 106 LEU A N 1
ATOM 763 C CA . LEU A 1 106 ? 2.785 -6.811 7.217 1.00 98.81 106 LEU A CA 1
ATOM 764 C C . LEU A 1 106 ? 1.271 -6.584 7.105 1.00 98.81 106 LEU A C 1
ATOM 766 O O . LEU A 1 106 ? 0.632 -6.217 8.089 1.00 98.81 106 LEU A O 1
ATOM 770 N N . ILE A 1 107 ? 0.683 -6.868 5.938 1.00 98.75 107 ILE A N 1
ATOM 771 C CA . ILE A 1 107 ? -0.770 -6.790 5.739 1.00 98.75 107 ILE A CA 1
ATOM 772 C C . ILE A 1 107 ? -1.487 -7.803 6.639 1.00 98.75 107 ILE A C 1
ATOM 774 O O . ILE A 1 107 ? -2.454 -7.445 7.305 1.00 98.75 107 ILE A O 1
ATOM 778 N N . ALA A 1 108 ? -1.012 -9.054 6.687 1.00 98.75 108 ALA A N 1
ATOM 779 C CA . ALA A 1 108 ? -1.608 -10.093 7.529 1.00 98.75 108 ALA A CA 1
ATOM 780 C C . ALA A 1 108 ? -1.625 -9.695 9.013 1.00 98.75 108 ALA A C 1
ATOM 782 O O . ALA A 1 108 ? -2.656 -9.805 9.671 1.00 98.75 108 ALA A O 1
ATOM 783 N N . THR A 1 109 ? -0.496 -9.186 9.506 1.00 98.75 109 THR A N 1
ATOM 784 C CA . THR A 1 109 ? -0.346 -8.715 10.888 1.00 98.75 109 THR A CA 1
ATOM 785 C C . THR A 1 109 ? -1.255 -7.519 11.152 1.00 98.75 109 THR A C 1
ATOM 787 O O . THR A 1 109 ? -1.964 -7.496 12.152 1.00 98.75 109 THR A O 1
ATOM 790 N N . GLY A 1 110 ? -1.314 -6.559 10.224 1.00 98.69 110 GLY A N 1
ATOM 791 C CA . GLY A 1 110 ? -2.183 -5.394 10.363 1.00 98.69 110 GLY A CA 1
ATOM 792 C C . GLY A 1 110 ? -3.668 -5.737 10.402 1.00 98.69 110 GLY A C 1
ATOM 793 O O . GLY A 1 110 ? -4.401 -5.119 11.172 1.00 98.69 110 GLY A O 1
ATOM 794 N N . VAL A 1 111 ? -4.109 -6.739 9.638 1.00 98.88 111 VAL A N 1
ATOM 795 C CA . VAL A 1 111 ? -5.485 -7.252 9.718 1.00 98.88 111 VAL A CA 1
ATOM 796 C C . VAL A 1 111 ? -5.732 -7.945 11.058 1.00 98.88 111 VAL A C 1
ATOM 798 O O . VAL A 1 111 ? -6.719 -7.643 11.724 1.00 98.88 111 VAL A O 1
ATOM 801 N N . ALA A 1 112 ? -4.818 -8.817 11.495 1.00 98.69 112 ALA A N 1
ATOM 802 C CA . ALA A 1 112 ? -4.936 -9.527 12.770 1.00 98.69 112 ALA A CA 1
ATOM 803 C C . ALA A 1 112 ? -4.982 -8.577 13.983 1.00 98.69 112 ALA A C 1
ATOM 805 O O . ALA A 1 112 ? -5.739 -8.808 14.924 1.00 98.69 112 ALA A O 1
ATOM 806 N N . ASP A 1 113 ? -4.226 -7.481 13.931 1.00 98.56 113 ASP A N 1
ATOM 807 C CA . ASP A 1 113 ? -4.194 -6.447 14.969 1.00 98.56 113 ASP A CA 1
ATOM 808 C C . ASP A 1 113 ? -5.387 -5.471 14.898 1.00 98.56 113 ASP A C 1
ATOM 810 O O . ASP A 1 113 ? -5.505 -4.576 15.737 1.00 98.56 113 ASP A O 1
ATOM 814 N N . GLY A 1 114 ? -6.244 -5.577 13.875 1.00 98.62 114 GLY A N 1
ATOM 815 C CA . GLY A 1 114 ? -7.324 -4.620 13.602 1.00 98.62 114 GLY A CA 1
ATOM 816 C C . GLY A 1 114 ? -6.834 -3.247 13.122 1.00 98.62 114 GLY A C 1
ATOM 817 O O . GLY A 1 114 ? -7.609 -2.296 13.034 1.00 98.62 114 GLY A O 1
ATOM 818 N N . GLY A 1 115 ? -5.543 -3.123 12.810 1.00 98.69 115 GLY A N 1
ATOM 819 C CA . GLY A 1 115 ? -4.931 -1.907 12.287 1.00 98.69 115 GLY A CA 1
ATOM 820 C C . GLY A 1 115 ? -5.167 -1.680 10.790 1.00 98.69 115 GLY A C 1
ATOM 821 O O . GLY A 1 115 ? -4.887 -0.584 10.295 1.00 98.69 115 GLY A O 1
ATOM 822 N N . ILE A 1 116 ? -5.665 -2.701 10.091 1.00 98.81 116 ILE A N 1
ATOM 823 C CA . ILE A 1 116 ? -6.128 -2.701 8.703 1.00 98.81 116 ILE A CA 1
ATOM 824 C C . ILE A 1 116 ? -7.475 -3.427 8.697 1.00 98.81 116 ILE A C 1
ATOM 826 O O . ILE A 1 116 ? -7.576 -4.542 9.206 1.00 98.81 116 ILE A O 1
ATOM 830 N N . ARG A 1 117 ? -8.516 -2.823 8.123 1.00 98.81 117 ARG A N 1
ATOM 831 C CA . ARG A 1 117 ? -9.794 -3.526 7.933 1.00 98.81 117 ARG A CA 1
ATOM 832 C C . ARG A 1 117 ? -9.631 -4.726 6.996 1.00 98.81 117 ARG A C 1
ATOM 834 O O . ARG A 1 117 ? -8.882 -4.644 6.030 1.00 98.81 117 ARG A O 1
ATOM 841 N N . ASP A 1 118 ? -10.366 -5.806 7.235 1.00 98.69 118 ASP A N 1
ATOM 842 C CA . ASP A 1 118 ? -10.218 -7.071 6.495 1.00 98.69 118 ASP A CA 1
ATOM 843 C C . ASP A 1 118 ? -10.411 -6.919 4.969 1.00 98.69 118 ASP A C 1
ATOM 845 O O . ASP A 1 118 ? -9.575 -7.357 4.170 1.00 98.69 118 ASP A O 1
ATOM 849 N N . ASP A 1 119 ? -11.447 -6.175 4.560 1.00 98.62 119 ASP A N 1
ATOM 850 C CA . ASP A 1 119 ? -11.735 -5.867 3.155 1.00 98.62 119 ASP A CA 1
ATOM 851 C C . ASP A 1 119 ? -10.602 -5.070 2.496 1.00 98.62 119 ASP A C 1
ATOM 853 O O . ASP A 1 119 ? -10.191 -5.347 1.366 1.00 98.62 119 ASP A O 1
ATOM 857 N N . VAL A 1 120 ? -10.025 -4.131 3.244 1.00 98.69 120 VAL A N 1
ATOM 858 C CA . VAL A 1 120 ? -8.880 -3.337 2.796 1.00 98.69 120 VAL A CA 1
ATOM 859 C C . VAL A 1 120 ? -7.596 -4.164 2.767 1.00 98.69 120 VAL A C 1
ATOM 861 O O . VAL A 1 120 ? -6.791 -3.999 1.856 1.00 98.69 120 VAL A O 1
ATOM 864 N N . GLY A 1 121 ? -7.401 -5.095 3.700 1.00 98.62 121 GLY A N 1
ATOM 865 C CA . GLY A 1 121 ? -6.273 -6.025 3.667 1.00 98.62 121 GLY A CA 1
ATOM 866 C C . GLY A 1 121 ? -6.265 -6.863 2.387 1.00 98.62 121 GLY A C 1
ATOM 867 O O . GLY A 1 121 ? -5.214 -7.052 1.769 1.00 98.62 121 GLY A O 1
ATOM 868 N N . THR A 1 122 ? -7.442 -7.299 1.939 1.00 98.75 122 THR A N 1
ATOM 869 C CA . THR A 1 122 ? -7.608 -7.993 0.655 1.00 98.75 122 THR A CA 1
ATOM 870 C C . THR A 1 122 ? -7.299 -7.076 -0.533 1.00 98.75 122 THR A C 1
ATOM 872 O O . THR A 1 122 ? -6.530 -7.461 -1.414 1.00 98.75 122 THR A O 1
ATOM 875 N N . ASP A 1 123 ? -7.821 -5.846 -0.534 1.00 98.38 123 ASP A N 1
ATOM 876 C CA . ASP A 1 123 ? -7.543 -4.832 -1.566 1.00 98.38 123 ASP A CA 1
ATOM 877 C C . ASP A 1 123 ? -6.030 -4.565 -1.708 1.00 98.38 123 ASP A C 1
ATOM 879 O O . ASP A 1 123 ? -5.463 -4.663 -2.798 1.00 98.38 123 ASP A O 1
ATOM 883 N N . VAL A 1 124 ? -5.330 -4.341 -0.591 1.00 98.56 124 VAL A N 1
ATOM 884 C CA . VAL A 1 124 ? -3.881 -4.075 -0.589 1.00 98.56 124 VAL A CA 1
ATOM 885 C C . VAL A 1 124 ? -3.074 -5.294 -1.053 1.00 98.56 124 VAL A C 1
ATOM 887 O O . VAL A 1 124 ? -2.089 -5.129 -1.776 1.00 98.56 124 VAL A O 1
ATOM 890 N N . ARG A 1 125 ? -3.489 -6.523 -0.716 1.00 98.62 125 ARG A N 1
ATOM 891 C CA . ARG A 1 125 ? -2.858 -7.745 -1.255 1.00 98.62 125 ARG A CA 1
ATOM 892 C C . ARG A 1 125 ? -3.026 -7.863 -2.766 1.00 98.62 125 ARG A C 1
ATOM 894 O O . ARG A 1 125 ? -2.078 -8.254 -3.444 1.00 98.62 125 ARG A O 1
ATOM 901 N N . ASN A 1 126 ? -4.185 -7.488 -3.302 1.00 98.50 126 ASN A N 1
ATOM 902 C CA . ASN A 1 126 ? -4.406 -7.475 -4.748 1.00 98.50 126 ASN A CA 1
ATOM 903 C C . ASN A 1 126 ? -3.512 -6.432 -5.433 1.00 98.50 126 ASN A C 1
ATOM 905 O O . ASN A 1 126 ? -2.877 -6.734 -6.444 1.00 98.50 126 ASN A O 1
ATOM 909 N N . LEU A 1 127 ? -3.386 -5.234 -4.851 1.00 97.88 127 LEU A N 1
ATOM 910 C CA . LEU A 1 127 ? -2.469 -4.195 -5.336 1.00 97.88 127 LEU A CA 1
ATOM 911 C C . LEU A 1 127 ? -1.010 -4.673 -5.335 1.00 97.88 127 LEU A C 1
ATOM 913 O O . LEU A 1 127 ? -0.304 -4.483 -6.327 1.00 97.88 127 LEU A O 1
ATOM 917 N N . LEU A 1 128 ? -0.575 -5.348 -4.266 1.00 98.00 128 LEU A N 1
ATOM 918 C CA . LEU A 1 128 ? 0.742 -5.984 -4.202 1.00 98.00 128 LEU A CA 1
ATOM 919 C C . LEU A 1 128 ? 0.910 -7.041 -5.303 1.00 98.00 128 LEU A C 1
ATOM 921 O O . LEU A 1 128 ? 1.925 -7.048 -5.996 1.00 98.00 128 LEU A O 1
ATOM 925 N N . GLY A 1 129 ? -0.092 -7.898 -5.502 1.00 96.56 129 GLY A N 1
ATOM 926 C CA . GLY A 1 129 ? -0.083 -8.911 -6.555 1.00 96.56 129 GLY A CA 1
ATOM 927 C C . GLY A 1 129 ? 0.057 -8.309 -7.955 1.00 96.56 129 GLY A C 1
ATOM 928 O O . GLY A 1 129 ? 0.790 -8.852 -8.781 1.00 96.56 129 GLY A O 1
ATOM 929 N N . HIS A 1 130 ? -0.589 -7.171 -8.222 1.00 95.06 130 HIS A N 1
ATOM 930 C CA . HIS A 1 130 ? -0.415 -6.436 -9.476 1.00 95.06 130 HIS A CA 1
ATOM 931 C C . HIS A 1 130 ? 0.991 -5.849 -9.625 1.00 95.06 130 HIS A C 1
ATOM 933 O O . HIS A 1 130 ? 1.549 -5.906 -10.719 1.00 95.06 130 HIS A O 1
ATOM 939 N N . ALA A 1 131 ? 1.577 -5.320 -8.548 1.00 94.44 131 ALA A N 1
ATOM 940 C CA . ALA A 1 131 ? 2.943 -4.803 -8.572 1.00 94.44 131 ALA A CA 1
ATOM 941 C C . ALA A 1 131 ? 3.966 -5.912 -8.869 1.00 94.44 131 ALA A C 1
ATOM 943 O O . ALA A 1 131 ? 4.825 -5.738 -9.727 1.00 94.44 131 ALA A O 1
ATOM 944 N N . VAL A 1 132 ? 3.832 -7.081 -8.237 1.00 94.12 132 VAL A N 1
ATOM 945 C CA . VAL A 1 132 ? 4.728 -8.233 -8.463 1.00 94.12 132 VAL A CA 1
ATOM 946 C C . VAL A 1 132 ? 4.619 -8.787 -9.889 1.00 94.12 132 VAL A C 1
ATOM 948 O O . VAL A 1 132 ? 5.604 -9.272 -10.438 1.00 94.12 132 VAL A O 1
ATOM 951 N N . GLN A 1 133 ? 3.444 -8.688 -10.514 1.00 93.75 133 GLN A N 1
ATOM 952 C CA . GLN A 1 133 ? 3.213 -9.114 -11.901 1.00 93.75 133 GLN A CA 1
ATOM 953 C C . GLN A 1 133 ? 3.676 -8.094 -12.955 1.00 93.75 133 GLN A C 1
ATOM 955 O O . GLN A 1 133 ? 3.524 -8.342 -14.153 1.00 93.75 133 GLN A O 1
ATOM 960 N N . ALA A 1 134 ? 4.215 -6.942 -12.550 1.00 92.69 134 ALA A N 1
ATOM 961 C CA . ALA A 1 134 ? 4.689 -5.934 -13.486 1.00 92.69 134 ALA A CA 1
ATOM 962 C C . ALA A 1 134 ? 5.855 -6.462 -14.341 1.00 92.69 134 ALA A C 1
ATOM 964 O O . ALA A 1 134 ? 6.858 -6.966 -13.834 1.00 92.69 134 ALA A O 1
ATOM 965 N N . ASN A 1 135 ? 5.742 -6.305 -15.663 1.00 89.06 135 ASN A N 1
ATOM 966 C CA . ASN A 1 135 ? 6.709 -6.858 -16.617 1.00 89.06 135 ASN A CA 1
ATOM 967 C C . ASN A 1 135 ? 7.906 -5.933 -16.874 1.00 89.06 135 ASN A C 1
ATOM 969 O O . ASN A 1 135 ? 8.925 -6.374 -17.406 1.00 89.06 135 ASN A O 1
ATOM 973 N N . SER A 1 136 ? 7.799 -4.659 -16.496 1.00 91.25 136 SER A N 1
ATOM 974 C CA . SER A 1 136 ? 8.835 -3.649 -16.700 1.00 91.25 136 SER A CA 1
ATOM 975 C C . SER A 1 136 ? 9.056 -2.800 -15.439 1.00 91.25 136 SER A C 1
ATOM 977 O O . SER A 1 136 ? 8.151 -2.691 -14.606 1.00 91.25 136 SER A O 1
ATOM 979 N N . PRO A 1 137 ? 10.234 -2.163 -15.283 1.00 91.31 137 PRO A N 1
ATOM 980 C CA . PRO A 1 137 ? 10.488 -1.244 -14.171 1.00 91.31 137 PRO A CA 1
ATOM 981 C C . PRO A 1 137 ? 9.501 -0.069 -14.112 1.00 91.31 137 PRO A C 1
ATOM 983 O O . PRO A 1 137 ? 9.073 0.322 -13.029 1.00 91.31 137 PRO A O 1
ATOM 986 N N . SER A 1 138 ? 9.083 0.466 -15.265 1.00 93.06 138 SER A N 1
ATOM 987 C CA . SER A 1 138 ? 8.090 1.547 -15.334 1.00 93.06 138 SER A CA 1
ATOM 988 C C . SER A 1 138 ? 6.702 1.097 -14.882 1.00 93.06 138 SER A C 1
ATOM 990 O O . SER A 1 138 ? 6.033 1.829 -14.153 1.00 93.06 138 SER A O 1
ATOM 992 N N . ASP A 1 139 ? 6.283 -0.114 -15.262 1.00 93.81 139 ASP A N 1
ATOM 993 C CA . ASP A 1 139 ? 4.996 -0.666 -14.824 1.00 93.81 139 ASP A CA 1
ATOM 994 C C . ASP A 1 139 ? 5.001 -0.928 -13.318 1.00 93.81 139 ASP A C 1
ATOM 996 O O . ASP A 1 139 ? 4.012 -0.643 -12.639 1.00 93.81 139 ASP A O 1
ATOM 1000 N N . LEU A 1 140 ? 6.127 -1.415 -12.781 1.00 94.00 140 LEU A N 1
ATOM 1001 C CA . LEU A 1 140 ? 6.288 -1.610 -11.345 1.00 94.00 140 LEU A CA 1
ATOM 1002 C C . LEU A 1 140 ? 6.205 -0.275 -10.609 1.00 94.00 140 LEU A C 1
ATOM 1004 O O . LEU A 1 140 ? 5.461 -0.173 -9.639 1.00 94.00 140 LEU A O 1
ATOM 1008 N N . ALA A 1 141 ? 6.924 0.750 -11.072 1.00 94.19 141 ALA A N 1
ATOM 1009 C CA . ALA A 1 141 ? 6.889 2.074 -10.459 1.00 94.19 141 ALA A CA 1
ATOM 1010 C C . ALA A 1 141 ? 5.460 2.644 -10.432 1.00 94.19 1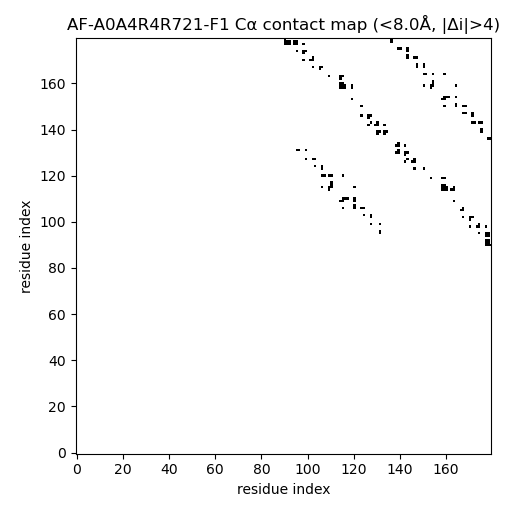41 ALA A C 1
ATOM 1012 O O . ALA A 1 141 ? 5.014 3.146 -9.399 1.00 94.19 141 ALA A O 1
ATOM 1013 N N . ALA A 1 142 ? 4.706 2.497 -11.526 1.00 95.94 142 ALA A N 1
ATOM 1014 C CA . ALA A 1 142 ? 3.308 2.918 -11.590 1.00 95.94 142 ALA A CA 1
ATOM 1015 C C . ALA A 1 142 ? 2.396 2.100 -10.654 1.00 95.94 142 ALA A C 1
ATOM 1017 O O . ALA A 1 142 ? 1.513 2.662 -10.000 1.00 95.94 142 ALA A O 1
ATOM 1018 N N . ALA A 1 143 ? 2.600 0.783 -10.566 1.00 96.56 143 ALA A N 1
ATOM 1019 C CA . ALA A 1 143 ? 1.837 -0.086 -9.673 1.00 96.56 143 ALA A CA 1
ATOM 1020 C C . ALA A 1 143 ? 2.128 0.208 -8.192 1.00 96.56 143 ALA A C 1
ATOM 1022 O O . ALA A 1 143 ? 1.194 0.320 -7.397 1.00 96.56 143 ALA A O 1
ATOM 1023 N N . VAL A 1 144 ? 3.401 0.403 -7.839 1.00 97.00 144 VAL A N 1
ATOM 1024 C CA . VAL A 1 144 ? 3.850 0.822 -6.504 1.00 97.00 144 VAL A CA 1
ATOM 1025 C C . VAL A 1 144 ? 3.247 2.172 -6.142 1.00 97.00 144 VAL A C 1
ATOM 1027 O O . VAL A 1 144 ? 2.670 2.304 -5.066 1.00 97.00 144 VAL A O 1
ATOM 1030 N N . GLN A 1 145 ? 3.310 3.159 -7.040 1.00 97.94 145 GLN A N 1
ATOM 1031 C CA . GLN A 1 145 ? 2.729 4.475 -6.780 1.00 97.94 145 GLN A CA 1
ATOM 1032 C C . GLN A 1 145 ? 1.222 4.377 -6.521 1.00 97.94 145 GLN A C 1
ATOM 1034 O O . GLN A 1 145 ? 0.740 4.890 -5.515 1.00 97.94 145 GLN A O 1
ATOM 1039 N N . ARG A 1 146 ? 0.491 3.624 -7.354 1.00 98.06 146 ARG A N 1
ATOM 1040 C CA . ARG A 1 146 ? -0.944 3.380 -7.152 1.00 98.06 146 ARG A CA 1
ATOM 1041 C C . ARG A 1 146 ? -1.236 2.715 -5.804 1.00 98.06 146 ARG A C 1
ATOM 1043 O O . ARG A 1 146 ? -2.211 3.076 -5.149 1.00 98.06 146 ARG A O 1
ATOM 1050 N N . ALA A 1 147 ? -0.416 1.748 -5.391 1.00 98.12 147 ALA A N 1
ATOM 1051 C CA . ALA A 1 147 ? -0.571 1.089 -4.099 1.00 98.12 147 ALA A CA 1
ATOM 1052 C C . ALA A 1 147 ? -0.373 2.073 -2.935 1.00 98.12 147 ALA A C 1
ATOM 1054 O O . ALA A 1 147 ? -1.179 2.092 -2.005 1.00 98.12 147 ALA A O 1
ATOM 1055 N N . ARG A 1 148 ? 0.645 2.936 -3.019 1.00 98.50 148 ARG A N 1
ATOM 1056 C CA . ARG A 1 148 ? 0.917 3.979 -2.020 1.00 98.50 148 ARG A CA 1
ATOM 1057 C C . ARG A 1 148 ? -0.210 5.005 -1.933 1.00 98.50 148 ARG A C 1
ATOM 1059 O O . ARG A 1 148 ? -0.660 5.315 -0.831 1.00 98.50 148 ARG A O 1
ATOM 1066 N N . ASP A 1 149 ? -0.718 5.461 -3.076 1.00 98.62 149 ASP A N 1
ATOM 1067 C CA . ASP A 1 149 ? -1.850 6.391 -3.131 1.00 98.62 149 ASP A CA 1
ATOM 1068 C C . ASP A 1 149 ? -3.088 5.781 -2.461 1.00 98.62 149 ASP A C 1
ATOM 1070 O O . ASP A 1 149 ? -3.716 6.417 -1.612 1.00 98.62 149 ASP A O 1
ATOM 1074 N N . LYS A 1 150 ? -3.381 4.504 -2.751 1.00 98.31 150 LYS A N 1
ATOM 1075 C CA . LYS A 1 150 ? -4.481 3.780 -2.106 1.00 98.31 150 LYS A CA 1
ATOM 1076 C C . LYS A 1 150 ? -4.282 3.635 -0.606 1.00 98.31 150 LYS A C 1
ATOM 1078 O O . LYS A 1 150 ? -5.215 3.905 0.140 1.00 98.31 150 LYS A O 1
ATOM 1083 N N . VAL A 1 151 ? -3.093 3.270 -0.132 1.00 98.69 151 VAL A N 1
ATOM 1084 C CA . VAL A 1 151 ? -2.815 3.205 1.313 1.00 98.69 151 VAL A CA 1
ATOM 1085 C C . VAL A 1 151 ? -3.053 4.563 1.984 1.00 98.69 151 VAL A C 1
ATOM 1087 O O . VAL A 1 151 ? -3.659 4.614 3.056 1.00 98.69 151 VAL A O 1
ATOM 1090 N N . ALA A 1 152 ? -2.635 5.660 1.350 1.00 98.69 152 ALA A N 1
ATOM 1091 C CA . ALA A 1 152 ? -2.857 7.007 1.866 1.00 98.69 152 ALA A CA 1
ATOM 1092 C C . ALA A 1 152 ? -4.350 7.392 1.893 1.00 98.69 152 ALA A C 1
ATOM 1094 O O . ALA A 1 152 ? -4.808 7.976 2.876 1.00 98.69 152 ALA A O 1
ATOM 1095 N N . ASP A 1 153 ? -5.124 7.040 0.860 1.00 98.75 153 ASP A N 1
ATOM 1096 C CA . ASP A 1 153 ? -6.586 7.205 0.854 1.00 98.75 153 ASP A CA 1
ATOM 1097 C C . ASP A 1 153 ? -7.233 6.420 2.000 1.00 98.75 153 ASP A C 1
ATOM 1099 O O . ASP A 1 153 ? -7.958 6.981 2.821 1.00 98.75 153 ASP A O 1
ATOM 1103 N N . ARG A 1 154 ? -6.891 5.134 2.126 1.00 98.56 154 ARG A N 1
ATOM 1104 C CA . ARG A 1 154 ? -7.424 4.245 3.165 1.00 98.56 154 ARG A CA 1
ATOM 1105 C C . ARG A 1 154 ? -7.102 4.730 4.573 1.00 98.56 154 ARG A C 1
ATOM 1107 O O . ARG A 1 154 ? -7.934 4.600 5.473 1.00 98.56 154 ARG A O 1
ATOM 1114 N N . GLN A 1 155 ? -5.924 5.317 4.763 1.00 98.75 155 GLN A N 1
ATOM 1115 C CA . GLN A 1 155 ? -5.555 5.967 6.013 1.00 98.75 155 GLN A CA 1
ATOM 1116 C C . GLN A 1 155 ? -6.453 7.175 6.313 1.00 98.75 155 GLN A C 1
ATOM 1118 O O . GLN A 1 155 ? -6.931 7.306 7.439 1.00 98.75 155 GLN A O 1
ATOM 1123 N N . ARG A 1 156 ? -6.703 8.048 5.327 1.00 98.62 156 ARG A N 1
ATOM 1124 C CA . ARG A 1 156 ? -7.600 9.210 5.483 1.00 98.62 156 ARG A CA 1
ATOM 1125 C C . ARG A 1 156 ? -9.036 8.793 5.797 1.00 98.62 156 ARG A C 1
ATOM 1127 O O . ARG A 1 156 ? -9.702 9.453 6.585 1.00 98.62 156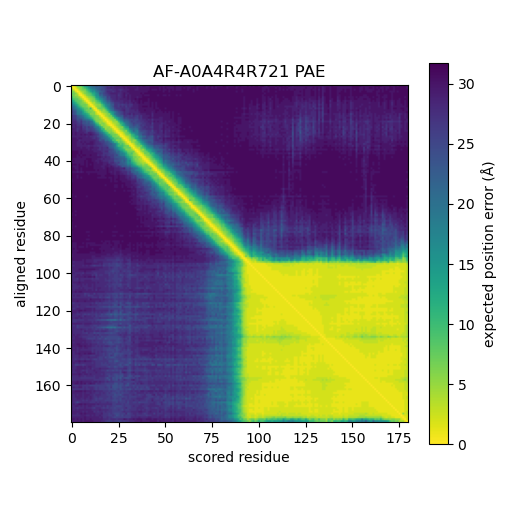 ARG A O 1
ATOM 1134 N N . GLU A 1 157 ? -9.476 7.677 5.228 1.00 98.44 157 GLU A N 1
ATOM 1135 C CA . GLU A 1 157 ? -10.774 7.048 5.497 1.00 98.44 157 GLU A CA 1
ATOM 1136 C C . GLU A 1 157 ? -10.836 6.349 6.872 1.00 98.44 157 GLU A C 1
ATOM 1138 O O . GLU A 1 157 ? -11.903 5.905 7.291 1.00 98.44 157 GLU A O 1
ATOM 1143 N N . GLY A 1 158 ? -9.706 6.209 7.576 1.00 98.50 158 GLY A N 1
ATOM 1144 C CA . GLY A 1 158 ? -9.618 5.506 8.861 1.00 98.50 158 GLY A CA 1
ATOM 1145 C C . GLY A 1 158 ? -9.664 3.978 8.755 1.00 98.50 158 GLY A C 1
ATOM 1146 O O . GLY A 1 158 ? -9.737 3.289 9.768 1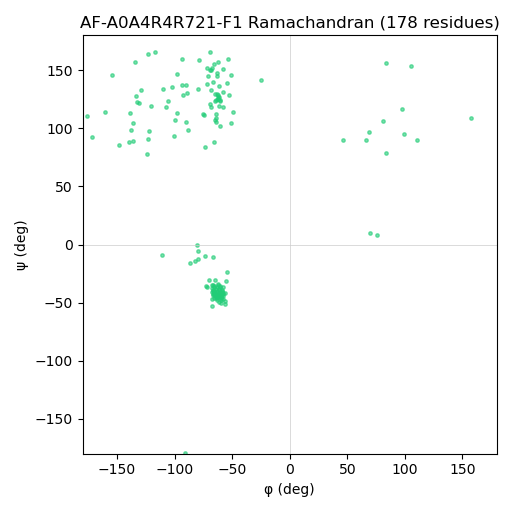.00 98.50 158 GLY A O 1
ATOM 1147 N N . SER A 1 159 ? -9.603 3.431 7.541 1.00 98.75 159 SER A N 1
ATOM 1148 C CA . SER A 1 159 ? -9.611 1.983 7.291 1.00 98.75 159 SER A CA 1
ATOM 1149 C C . SER A 1 159 ? -8.237 1.319 7.450 1.00 98.75 159 SER A C 1
ATOM 1151 O O . SER A 1 159 ? -8.148 0.095 7.574 1.00 98.75 159 SER A O 1
ATOM 1153 N N . ILE A 1 160 ? -7.176 2.131 7.498 1.00 98.81 160 ILE A N 1
ATOM 1154 C CA . ILE A 1 160 ? -5.818 1.752 7.896 1.00 98.81 160 ILE A CA 1
ATOM 1155 C C . ILE A 1 160 ? -5.339 2.743 8.959 1.00 98.81 160 ILE A C 1
ATOM 1157 O O . ILE A 1 160 ? -5.439 3.959 8.795 1.00 98.81 160 ILE A O 1
ATOM 1161 N N . THR A 1 161 ? -4.770 2.242 10.050 1.00 98.81 161 THR A N 1
ATOM 1162 C CA . THR A 1 161 ? -4.187 3.106 11.084 1.00 98.81 161 THR A CA 1
ATOM 1163 C C . THR A 1 161 ? -2.944 3.845 10.568 1.00 98.81 161 THR A C 1
ATOM 1165 O O . THR A 1 161 ? -2.196 3.311 9.745 1.00 98.81 161 THR A O 1
ATOM 1168 N N . PRO A 1 162 ? -2.617 5.038 11.102 1.00 98.75 162 PRO A N 1
ATOM 1169 C CA . PRO A 1 162 ? -1.428 5.781 10.678 1.00 98.75 162 PRO A CA 1
ATOM 1170 C C . PRO A 1 162 ? -0.113 4.996 10.792 1.00 98.75 162 PRO A C 1
ATOM 1172 O O . PRO A 1 162 ? 0.812 5.224 10.016 1.00 98.75 162 PRO A O 1
ATOM 1175 N N . THR A 1 163 ? -0.010 4.083 11.763 1.00 98.69 163 THR A N 1
ATOM 1176 C CA . THR A 1 163 ? 1.178 3.240 11.953 1.00 98.69 163 THR A CA 1
ATOM 1177 C C . THR A 1 163 ? 1.346 2.252 10.805 1.00 98.69 163 THR A C 1
ATOM 1179 O O . THR A 1 163 ? 2.401 2.253 10.170 1.00 98.69 163 THR A O 1
ATOM 1182 N N . TYR A 1 164 ? 0.306 1.473 10.498 1.00 98.62 164 TYR A N 1
ATOM 1183 C CA . TYR A 1 164 ? 0.351 0.503 9.406 1.00 98.62 164 TYR A CA 1
ATOM 1184 C C . TYR A 1 164 ? 0.461 1.182 8.036 1.00 98.62 164 TYR A C 1
ATOM 1186 O O . TYR A 1 164 ? 1.204 0.701 7.185 1.00 98.62 164 TYR A O 1
ATOM 1194 N N . ALA A 1 165 ? -0.167 2.347 7.842 1.00 98.81 165 ALA A N 1
ATOM 1195 C CA . ALA A 1 165 ? -0.039 3.117 6.604 1.00 98.81 165 ALA A CA 1
ATOM 1196 C C . ALA A 1 165 ? 1.418 3.516 6.312 1.00 98.81 165 ALA A C 1
ATOM 1198 O O . ALA A 1 165 ? 1.894 3.319 5.199 1.00 98.81 165 ALA A O 1
ATOM 1199 N N . ARG A 1 166 ? 2.159 4.010 7.316 1.00 98.75 166 ARG A N 1
ATOM 1200 C CA . ARG A 1 166 ? 3.584 4.357 7.152 1.00 98.75 166 ARG A CA 1
ATOM 1201 C C . ARG A 1 166 ? 4.459 3.140 6.872 1.00 98.75 166 ARG A C 1
ATOM 1203 O O . ARG A 1 166 ? 5.388 3.227 6.079 1.00 98.75 166 ARG A O 1
ATOM 1210 N N . GLN A 1 167 ? 4.190 2.021 7.542 1.00 98.69 167 GLN A N 1
ATOM 1211 C CA . GLN A 1 167 ? 4.948 0.789 7.322 1.00 98.69 167 GLN A CA 1
ATOM 1212 C C . GLN A 1 167 ? 4.728 0.259 5.901 1.00 98.69 167 GLN A C 1
ATOM 1214 O O . GLN A 1 167 ? 5.696 -0.082 5.226 1.00 98.69 167 GLN A O 1
ATOM 1219 N N . LEU A 1 168 ? 3.475 0.255 5.433 1.00 98.62 168 LEU A N 1
ATOM 1220 C CA . LEU A 1 168 ? 3.127 -0.143 4.070 1.00 98.62 168 LEU A CA 1
ATOM 1221 C C . LEU A 1 168 ? 3.747 0.800 3.039 1.00 98.62 168 LEU A C 1
ATOM 1223 O O . LEU A 1 168 ? 4.316 0.327 2.062 1.00 98.62 168 LEU A O 1
ATOM 1227 N N . ASP A 1 169 ? 3.689 2.114 3.268 1.00 98.50 169 ASP A N 1
ATOM 1228 C CA . ASP A 1 169 ? 4.293 3.107 2.379 1.00 98.50 169 ASP A CA 1
ATOM 1229 C C . ASP A 1 169 ? 5.796 2.858 2.180 1.00 98.50 169 ASP A C 1
ATOM 1231 O O . ASP A 1 169 ? 6.258 2.730 1.046 1.00 98.50 169 ASP A O 1
ATOM 1235 N N . THR A 1 170 ? 6.543 2.702 3.277 1.00 97.94 170 THR A N 1
ATOM 1236 C CA . THR A 1 170 ? 7.978 2.383 3.239 1.00 97.94 170 THR A CA 1
ATOM 1237 C C . THR A 1 170 ? 8.245 1.058 2.529 1.00 97.94 170 THR A C 1
ATOM 1239 O O . THR A 1 170 ? 9.150 0.976 1.700 1.00 97.94 170 THR A O 1
ATOM 1242 N N . ALA A 1 171 ? 7.459 0.022 2.818 1.00 97.38 171 ALA A N 1
ATOM 1243 C CA . ALA A 1 171 ? 7.663 -1.292 2.220 1.00 97.38 171 ALA A CA 1
ATOM 1244 C C . ALA A 1 171 ? 7.374 -1.283 0.704 1.00 97.38 171 ALA A C 1
ATOM 1246 O O . ALA A 1 171 ? 8.126 -1.867 -0.075 1.00 97.38 171 ALA A O 1
ATOM 1247 N N . PHE A 1 172 ? 6.358 -0.542 0.250 1.00 97.38 172 PHE A N 1
ATOM 1248 C CA . PHE A 1 172 ? 6.107 -0.341 -1.180 1.00 97.38 172 PHE A CA 1
ATOM 1249 C C . PHE A 1 172 ? 7.222 0.461 -1.869 1.00 97.38 172 PHE A C 1
ATOM 1251 O O . PHE A 1 172 ? 7.578 0.143 -3.003 1.00 97.38 172 PHE A O 1
ATOM 1258 N N . GLN A 1 173 ? 7.828 1.451 -1.203 1.00 95.81 173 GLN A N 1
ATOM 1259 C CA . GLN A 1 173 ? 9.013 2.135 -1.743 1.00 95.81 173 GLN A CA 1
ATOM 1260 C C . GLN A 1 173 ? 10.194 1.168 -1.921 1.00 95.81 173 GLN A C 1
ATOM 1262 O O . GLN A 1 173 ? 10.847 1.176 -2.966 1.00 95.81 173 GLN A O 1
ATOM 1267 N N . GLN A 1 174 ? 10.436 0.301 -0.933 1.00 95.06 174 GLN A N 1
ATOM 1268 C CA . GLN A 1 174 ? 11.471 -0.734 -1.010 1.00 95.06 174 GLN A CA 1
ATOM 1269 C C . GLN A 1 174 ? 11.205 -1.718 -2.154 1.00 95.06 174 GLN A C 1
ATOM 1271 O O . GLN A 1 174 ? 12.139 -2.092 -2.861 1.00 95.06 174 GLN A O 1
ATOM 1276 N N . LEU A 1 175 ? 9.940 -2.079 -2.391 1.00 94.81 175 LEU A N 1
ATOM 1277 C CA . LEU A 1 175 ? 9.556 -2.932 -3.516 1.00 94.81 175 LEU A CA 1
ATOM 1278 C C . LEU A 1 175 ? 9.921 -2.292 -4.861 1.00 94.81 175 LEU A C 1
ATOM 1280 O O . LEU A 1 175 ? 10.463 -2.967 -5.732 1.00 94.81 175 LEU A O 1
ATOM 1284 N N . GLY A 1 176 ? 9.660 -0.990 -5.016 1.00 93.00 176 GLY A N 1
ATOM 1285 C CA . GLY A 1 176 ? 10.053 -0.242 -6.212 1.00 93.00 176 GLY A CA 1
ATOM 1286 C C . GLY A 1 176 ? 11.570 -0.203 -6.410 1.00 93.00 176 GLY A C 1
ATOM 1287 O O . GLY A 1 176 ? 12.045 -0.387 -7.527 1.00 93.00 176 GLY A O 1
ATOM 1288 N N . ALA A 1 177 ? 12.334 -0.029 -5.329 1.00 90.38 177 ALA A N 1
ATOM 1289 C CA . ALA A 1 177 ? 13.796 -0.007 -5.372 1.00 90.38 177 ALA A CA 1
ATOM 1290 C C . ALA A 1 177 ? 14.420 -1.386 -5.665 1.00 90.38 177 ALA A C 1
ATOM 1292 O O . ALA A 1 177 ? 15.462 -1.457 -6.304 1.00 90.38 177 ALA A O 1
ATOM 1293 N N . ALA A 1 178 ? 13.780 -2.486 -5.256 1.00 86.19 178 ALA A N 1
ATOM 1294 C CA . ALA A 1 178 ? 14.308 -3.845 -5.421 1.00 86.19 178 ALA A CA 1
ATOM 1295 C C . ALA A 1 178 ? 14.407 -4.327 -6.885 1.00 86.19 178 ALA A C 1
ATOM 1297 O O . ALA A 1 178 ? 14.991 -5.380 -7.145 1.00 86.19 178 ALA A O 1
ATOM 1298 N N . ARG A 1 179 ? 13.825 -3.590 -7.839 1.00 75.31 179 ARG A N 1
ATOM 1299 C CA . ARG A 1 179 ? 13.807 -3.925 -9.274 1.00 75.31 179 ARG A CA 1
ATOM 1300 C C . ARG A 1 179 ? 14.655 -2.984 -10.140 1.00 75.31 179 ARG A C 1
ATOM 1302 O O . ARG A 1 179 ? 14.781 -3.259 -11.332 1.00 75.31 179 ARG A O 1
ATOM 1309 N N . MET A 1 180 ? 15.161 -1.889 -9.570 1.00 67.50 180 MET A N 1
ATOM 1310 C CA . MET A 1 180 ? 15.881 -0.811 -10.267 1.00 67.50 180 MET A CA 1
ATOM 1311 C C . MET A 1 180 ? 17.379 -1.047 -10.225 1.00 67.50 180 MET A C 1
ATOM 1313 O O . MET A 1 180 ? 17.988 -1.194 -11.305 1.00 67.50 180 MET A O 1
#

Sequence (180 aa):
PGVEAPGRSRRRWAVPVVAGAVLVAALALLLPRLDEKPDPPPRALPTESPAVETSRPAPTRSPSAPTATTRTPVRPRPTLSAAPTTTSPAPSGDNVTEVANQIGQLIATGVADGGIRDDVGTDVRNLLGHAVQANSPSDLAAAVQRARDKVADRQREGSITPTYARQLDTAFQQLGAARM

pLDDT: mean 72.58, std 23.15, range [35.34, 98.88]

Solvent-accessible surface area (backbone atoms only — not comparable to full-atom values): 12066 Å² total; per-residue (Å²): 144,81,91,81,84,82,82,88,89,80,92,85,81,83,84,83,87,75,90,80,84,86,89,85,92,86,76,90,85,87,86,81,85,83,86,73,76,84,78,81,80,86,87,79,84,88,84,85,86,80,89,78,86,79,85,86,82,87,82,82,88,78,91,78,80,92,81,78,87,76,80,75,82,83,73,84,74,81,77,81,73,80,78,81,89,65,83,77,72,79,63,42,77,66,51,37,55,51,47,49,51,54,49,55,50,53,42,52,51,27,34,76,71,64,37,21,38,66,73,53,37,52,52,53,50,51,40,50,53,53,28,74,65,37,90,42,66,68,52,22,46,53,33,33,49,52,43,40,53,48,42,53,50,35,32,76,72,64,47,21,36,73,67,54,34,53,54,50,43,54,49,40,51,50,42,47,57,26,66,104

Nearest PDB structures (foldseek):
  7yh8-assembly2_C  TM=6.847E-01  e=8.350E-01  synthetic construct
  8fzd-assembly1_t  TM=6.321E-01  e=1.340E+00  Escherichia coli
  6iv4-assembly1_C  TM=6.412E-01  e=1.743E+00  Klebsiella pneumoniae IS53

Mean predicted aligned error: 20.57 Å

Secondary structure (DSSP, 8-state):
----PPPP----------------------------PPPPPPP--------------PPP---PPP--------PPPP--PPPP---PPP--HHHHHHHHHHHHHHHHHHHHTTSB-HHHHHHHHHHHHHHHT-SSHHHHHHHHHHHHHHHHHHHHTTSB-HHHHHHHHHHHHHHHHTT-

Radius of gyration: 33.37 Å; Cα contacts (8 Å, |Δi|>4): 100; chains: 1; bounding box: 76×66×109 Å